Protein AF-A0A830HS79-F1 (afdb_monomer_lite)

Foldseek 3Di:
DDDQPDQPDWDDVLQVTDGDDDDQAEEAFAPQDQALQPPVVSVVVSCQARPADLDPRHVRNGHYHYFHEPRNFFALPPCDDPPVRHRSCVSLVVNLVSLVVVQVVLVVCVVPDDDDCPVWDKAWDDADPSRRKTKIFTADPVRHRQAIEIEQHADQDDDDAVVPDRSGSRNSVVVLLVCCVPPVVQLLHAYEYGHAQDPFPVSPVVDDLVGLQVSLVSQPPRQFAYEYEYEPLLDFFKWKANSRDIHHLVVDPDAIGIYTYFHDQPDVQGKGKDWDWDQDPPPRWIKIKIWIDGNSDTDPFIKMWTRHGHDGSSPIDMDTDDDDPVVSVVSDDPPPPPPDDPPD

Organism: NCBI:txid41880

Sequence (344 aa):
MNALPNSKTQWPAAVGGGNIHTPAGVVVTGDLIDNGFTEYKQWLQFEKLFGLHGNGDGKLRYPVFEMRGNHDGANTTDYEQPPSVQGGNFVARGVVARTRMKSTIQRRLTSRGPLPPSPATFRLTAISQSGLHYSWDWKNADGDVGAHMVALNLYCFYGPPCAASWEYPEHSRTFLQKDLALYAKDPNTPVFVHQHYGMDGYSNLWYSEEQRIQFHQTLVGRATLPLIFVGHTHAAQLYWWNGTHTGARADLTGEALPVANTPSTNKEPTQIFAVELRRDASSGALVLRVALRTGDSWGDIAGNVTLSRGTDSNAVEDNWTSLDAAEVKSAGWHARAHGESLKS

Radius of gyration: 19.71 Å; chains: 1; bounding box: 65×42×47 Å

pLDDT: mean 79.28, std 18.76, range [27.41, 97.94]

InterPro domains:
  IPR004843 Calcineurin-like, phosphoesterase domain [PF00149] (22-235)
  IPR029052 Metallo-dependent phosphatase-like [G3DSA:3.60.21.10] (13-291)
  IPR029052 Metallo-dependent phosphatase-like [SSF56300] (22-277)

Secondary structure (DSSP, 8-state):
---SSSTT-BPPGGGT--BPPPPS-EEE-S--SS-TTT-HHHHHHHHHHH-SSSSSSSS--S-EEE---GGG-S-TT-----TTSTTTTHHHHHHHHHHHHHHHHHHHHHTSSSPP--S--EEEEEE-SSSS-EEEEEE-TTSSEEEEEEE-TT----SS--TT-TT--TTHHHHHHHHHHHHS-STTS-EEEE-S--SSTTGGGSS-HHHHHHHHHHHTT-SSPPEEEE-SS---EEEEE-SS-EE-GGG--S--EEEEEPPPSSSSS-EEEEEEEEE-TTT--EEEEEEEEETTEEEEEEEEEEE-SS--GGG--B---B--TTHHHH-------S-S----

Structure (mmCIF, N/CA/C/O backbone):
data_AF-A0A830HS79-F1
#
_entry.id   AF-A0A830HS79-F1
#
loop_
_atom_site.group_PDB
_atom_site.id
_atom_site.type_symbol
_atom_site.label_atom_id
_atom_site.label_alt_id
_atom_site.label_comp_id
_atom_site.label_asym_id
_atom_site.label_entity_id
_atom_site.label_seq_id
_atom_site.pdbx_PDB_ins_code
_atom_site.Cartn_x
_atom_site.Cartn_y
_atom_site.Cartn_z
_atom_site.occupancy
_atom_site.B_iso_or_equiv
_atom_site.auth_seq_id
_atom_site.auth_comp_id
_atom_site.auth_asym_id
_atom_site.auth_atom_id
_atom_site.pdbx_PDB_model_num
ATOM 1 N N . MET A 1 1 ? -9.208 -25.103 -1.643 1.00 55.50 1 MET A N 1
ATOM 2 C CA . MET A 1 1 ? -9.427 -23.642 -1.748 1.00 55.50 1 MET A CA 1
ATOM 3 C C . MET A 1 1 ? -8.223 -22.947 -1.149 1.00 55.50 1 MET A C 1
ATOM 5 O O . MET A 1 1 ? -7.645 -23.514 -0.231 1.00 55.50 1 MET A O 1
ATOM 9 N N . ASN A 1 2 ? -7.858 -21.764 -1.640 1.00 68.94 2 ASN A N 1
ATOM 10 C CA . ASN A 1 2 ? -6.845 -20.952 -0.971 1.00 68.94 2 ASN A CA 1
ATOM 11 C C . ASN A 1 2 ? -7.539 -20.302 0.214 1.00 68.94 2 ASN A C 1
ATOM 13 O O . ASN A 1 2 ? -8.381 -19.429 0.034 1.00 68.94 2 ASN A O 1
ATOM 17 N N . ALA A 1 3 ? -7.248 -20.790 1.403 1.00 64.25 3 ALA A N 1
ATOM 18 C CA . ALA A 1 3 ? -7.734 -20.226 2.642 1.00 64.25 3 ALA A CA 1
ATOM 19 C C . ALA A 1 3 ? -6.512 -19.916 3.494 1.00 64.25 3 ALA A C 1
ATOM 21 O O . ALA A 1 3 ? -5.485 -20.588 3.361 1.00 64.25 3 ALA A O 1
ATOM 22 N N . LEU A 1 4 ? -6.638 -18.937 4.386 1.00 61.81 4 LEU A N 1
ATOM 23 C CA . LEU A 1 4 ? -5.760 -18.936 5.546 1.00 61.81 4 LEU A CA 1
ATOM 24 C C . LEU A 1 4 ? -5.933 -20.309 6.224 1.00 61.81 4 LEU A C 1
ATOM 26 O O . LEU A 1 4 ? -7.071 -20.788 6.303 1.00 61.81 4 LEU A O 1
ATOM 30 N N . PRO A 1 5 ? -4.837 -20.998 6.588 1.00 47.16 5 PRO A N 1
ATOM 31 C CA . PRO A 1 5 ? -4.900 -22.380 7.037 1.00 47.16 5 PRO A CA 1
ATOM 32 C C . PRO A 1 5 ? -5.952 -22.522 8.135 1.00 47.16 5 PRO A C 1
ATOM 34 O O . PRO A 1 5 ? -5.934 -21.767 9.094 1.00 47.16 5 PRO A O 1
ATOM 37 N N . ASN A 1 6 ? -6.860 -23.485 7.969 1.00 45.34 6 ASN A N 1
ATOM 38 C CA . ASN A 1 6 ? -7.995 -23.809 8.835 1.00 45.34 6 ASN A CA 1
ATOM 39 C C . ASN A 1 6 ? -9.168 -22.783 8.861 1.00 45.34 6 ASN A C 1
ATOM 41 O O . ASN A 1 6 ? -9.024 -21.584 9.078 1.00 45.34 6 ASN A O 1
ATOM 45 N N . SER A 1 7 ? -10.394 -23.298 8.711 1.00 47.28 7 SER A N 1
ATOM 46 C CA . SER A 1 7 ? -11.667 -22.569 8.859 1.00 47.28 7 SER A CA 1
ATOM 47 C C . SER A 1 7 ? -11.988 -22.180 10.316 1.00 47.28 7 SER A C 1
ATOM 49 O O . SER A 1 7 ? -13.143 -21.925 10.649 1.00 47.28 7 SER A O 1
ATOM 51 N N . LYS A 1 8 ? -10.980 -22.205 11.196 1.00 58.00 8 LYS A N 1
ATOM 52 C CA . LYS A 1 8 ? -11.035 -21.851 12.618 1.00 58.00 8 LYS A CA 1
ATOM 53 C C . LYS A 1 8 ? -10.058 -20.722 12.967 1.00 58.00 8 LYS A C 1
ATOM 55 O O . LYS A 1 8 ? -9.951 -20.389 14.145 1.00 58.00 8 LYS A O 1
ATOM 60 N N . THR A 1 9 ? -9.340 -20.141 11.998 1.00 75.69 9 THR A N 1
ATOM 61 C CA . THR A 1 9 ? -8.356 -19.106 12.307 1.00 75.69 9 THR A CA 1
ATOM 62 C C . THR A 1 9 ? -9.131 -17.854 12.658 1.00 75.69 9 THR A C 1
ATOM 64 O O . THR A 1 9 ? -9.800 -17.242 11.824 1.00 75.69 9 THR A O 1
ATOM 67 N N . GLN A 1 10 ? -9.078 -17.529 13.941 1.00 88.25 10 GLN A N 1
ATOM 68 C CA . GLN A 1 10 ? -9.596 -16.299 14.499 1.00 88.25 10 GLN A CA 1
ATOM 69 C C . GLN A 1 10 ? -8.476 -15.273 14.519 1.00 88.25 10 GLN A C 1
ATOM 71 O O . GLN A 1 10 ? -7.314 -15.641 14.677 1.00 88.25 10 GLN A O 1
ATOM 76 N N . TRP A 1 11 ? -8.816 -13.999 14.385 1.00 89.88 11 TRP A N 1
ATOM 77 C CA . TRP A 1 11 ? -7.906 -12.904 14.693 1.00 89.88 11 TRP A CA 1
ATOM 78 C C . TRP A 1 11 ? -7.291 -13.080 16.094 1.00 89.88 11 TRP A C 1
ATOM 80 O O . TRP A 1 11 ? -7.944 -13.642 16.980 1.00 89.88 11 TRP A O 1
ATOM 90 N N . PRO A 1 12 ? -6.060 -12.593 16.337 1.00 90.25 12 PRO A N 1
ATOM 91 C CA . PRO A 1 12 ? -5.503 -12.552 17.681 1.00 90.25 12 PRO A CA 1
ATOM 92 C C . PRO A 1 12 ? -6.418 -11.772 18.629 1.00 90.25 12 PRO A C 1
ATOM 94 O O . PRO A 1 12 ? -6.995 -10.747 18.252 1.00 90.25 12 PRO A O 1
ATOM 97 N N . ALA A 1 13 ? -6.502 -12.209 19.887 1.00 88.50 13 ALA A N 1
ATOM 98 C CA . ALA A 1 13 ? -7.258 -11.495 20.918 1.00 88.50 13 ALA A CA 1
ATOM 99 C C . ALA A 1 13 ? -6.774 -10.042 21.091 1.00 88.50 13 ALA A C 1
ATOM 101 O O . ALA A 1 13 ? -7.590 -9.151 21.310 1.00 88.50 13 ALA A O 1
ATOM 102 N N . ALA A 1 14 ? -5.473 -9.793 20.889 1.00 84.31 14 ALA A N 1
ATOM 103 C CA . ALA A 1 14 ? -4.855 -8.465 20.944 1.00 84.31 14 ALA A CA 1
ATOM 104 C C . ALA A 1 14 ? -5.453 -7.451 19.949 1.00 84.31 14 ALA A C 1
ATOM 106 O O . ALA A 1 14 ? -5.373 -6.249 20.174 1.00 84.31 14 ALA A O 1
ATOM 107 N N . VAL A 1 15 ? -6.092 -7.908 18.869 1.00 86.50 15 VAL A N 1
ATOM 108 C CA . VAL A 1 15 ? -6.811 -7.042 17.915 1.00 86.50 15 VAL A CA 1
ATOM 109 C C . VAL A 1 15 ? -8.320 -7.299 17.941 1.00 86.50 15 VAL A C 1
ATOM 111 O O . VAL A 1 15 ? -9.024 -7.118 16.951 1.00 86.50 15 VAL A O 1
ATOM 114 N N . GLY A 1 16 ? -8.842 -7.752 19.081 1.00 87.31 16 GLY A N 1
ATOM 115 C CA . GLY A 1 16 ? -10.273 -7.948 19.316 1.00 87.31 16 GLY A CA 1
ATOM 116 C C . GLY A 1 16 ? -10.830 -9.301 18.870 1.00 87.31 16 GLY A C 1
ATOM 117 O O . GLY A 1 16 ? -12.036 -9.515 18.972 1.00 87.31 16 GLY A O 1
ATOM 118 N N . GLY A 1 17 ? -9.991 -10.223 18.387 1.00 89.00 17 GLY A N 1
ATOM 119 C CA . GLY A 1 17 ? -10.409 -11.584 18.055 1.00 89.00 17 GLY A CA 1
ATOM 120 C C . GLY A 1 17 ? -11.486 -11.687 16.965 1.00 89.00 17 GLY A C 1
ATOM 121 O O . GLY A 1 17 ? -11.687 -10.781 16.147 1.00 89.00 17 GLY A O 1
ATOM 122 N N . GLY A 1 18 ? -12.183 -12.825 16.957 1.00 88.25 18 GLY A N 1
ATOM 123 C CA . GLY A 1 18 ? -13.264 -13.120 16.014 1.00 88.25 18 GLY A CA 1
ATOM 124 C C . GLY A 1 18 ? -12.791 -13.797 14.728 1.00 88.25 18 GLY A C 1
ATOM 125 O O . GLY A 1 18 ? -11.599 -13.926 14.471 1.00 88.25 18 GLY A O 1
ATOM 126 N N . ASN A 1 19 ? -13.739 -14.274 13.927 1.00 86.56 19 ASN A N 1
ATOM 127 C CA . ASN A 1 19 ? -13.437 -15.034 12.715 1.00 86.56 19 ASN A CA 1
AT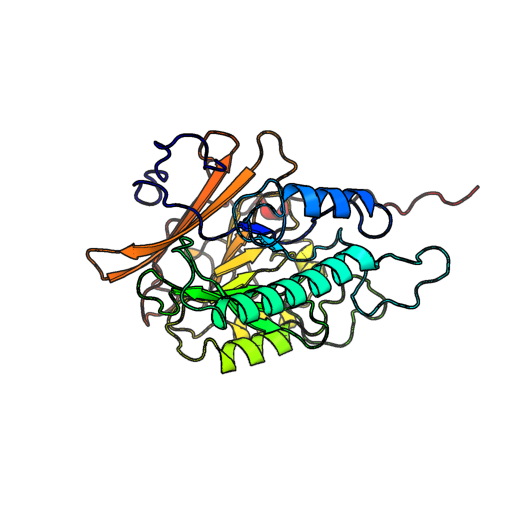OM 128 C C . ASN A 1 19 ? -12.796 -14.146 11.642 1.00 86.56 19 ASN A C 1
ATOM 130 O O . ASN A 1 19 ? -13.174 -12.985 11.491 1.00 86.56 19 ASN A O 1
ATOM 134 N N . ILE A 1 20 ? -11.866 -14.706 10.869 1.00 84.50 20 ILE A N 1
ATOM 135 C CA . ILE A 1 20 ? -11.357 -14.039 9.670 1.00 84.50 20 ILE A CA 1
ATOM 136 C C . ILE A 1 20 ? -12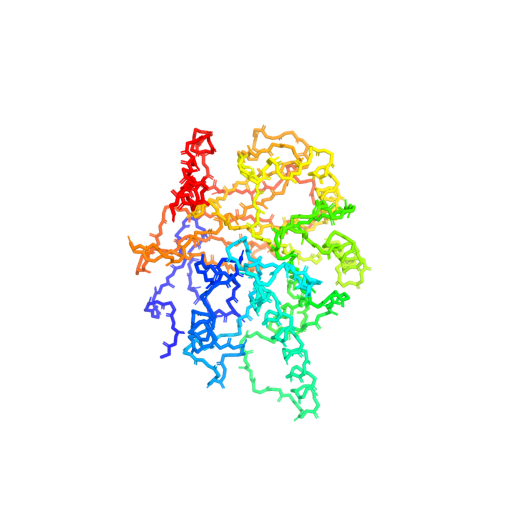.331 -14.273 8.514 1.00 84.50 20 ILE A C 1
ATOM 138 O O . ILE A 1 20 ? -12.723 -15.409 8.231 1.00 84.50 20 ILE A O 1
ATOM 142 N N . HIS A 1 21 ? -12.709 -13.195 7.834 1.00 82.25 21 HIS A N 1
ATOM 143 C CA . HIS A 1 21 ? -13.540 -13.253 6.636 1.00 82.25 21 HIS A CA 1
ATOM 144 C C . HIS A 1 21 ? -12.732 -13.655 5.394 1.00 82.25 21 HIS A C 1
ATOM 146 O O . HIS A 1 21 ? -11.504 -13.700 5.401 1.00 82.25 21 HIS A O 1
ATOM 152 N N . THR A 1 22 ? -13.428 -13.963 4.298 1.00 82.81 22 THR A N 1
ATOM 153 C CA . THR A 1 22 ? -12.752 -14.252 3.025 1.00 82.81 22 THR A CA 1
ATOM 154 C C . THR A 1 22 ? -12.005 -13.000 2.545 1.00 82.81 22 THR A C 1
ATOM 156 O O . THR A 1 22 ? -12.643 -11.952 2.434 1.00 82.81 22 THR A O 1
ATOM 159 N N . PRO A 1 23 ? -10.693 -13.080 2.249 1.00 86.19 23 PRO A N 1
ATOM 160 C CA . PRO A 1 23 ? -9.934 -11.935 1.761 1.00 86.19 23 PRO A CA 1
ATOM 161 C C . PRO A 1 23 ? -10.520 -11.328 0.482 1.00 86.19 23 PRO A C 1
ATOM 163 O O . PRO A 1 23 ? -10.923 -12.038 -0.439 1.00 86.19 23 PRO A O 1
ATOM 166 N N . ALA A 1 24 ? -10.502 -9.998 0.416 1.00 85.69 24 ALA A N 1
ATOM 167 C CA . ALA A 1 24 ? -10.941 -9.221 -0.742 1.00 85.69 24 ALA A CA 1
ATOM 168 C C . ALA A 1 24 ? -9.925 -9.232 -1.904 1.00 85.69 24 ALA A C 1
ATOM 170 O O . ALA A 1 24 ? -10.279 -8.952 -3.050 1.00 85.69 24 ALA A O 1
ATOM 171 N N . GLY A 1 25 ? -8.660 -9.531 -1.610 1.00 90.12 25 GLY A N 1
ATOM 172 C CA . GLY A 1 25 ? -7.550 -9.521 -2.554 1.00 90.12 25 GLY A CA 1
ATOM 173 C C . GLY A 1 25 ? -6.210 -9.707 -1.849 1.00 90.12 25 GLY A C 1
ATOM 174 O O . GLY A 1 25 ? -6.156 -9.828 -0.625 1.00 90.12 25 GLY A O 1
ATOM 175 N N . VAL A 1 26 ? -5.138 -9.724 -2.634 1.00 93.81 26 VAL A N 1
ATOM 176 C CA . VAL A 1 26 ? -3.751 -9.739 -2.157 1.00 93.81 26 VAL A CA 1
ATOM 177 C C . VAL A 1 26 ? -3.024 -8.535 -2.735 1.00 93.81 26 VAL A C 1
ATOM 179 O O . VAL A 1 26 ? -3.089 -8.293 -3.937 1.00 93.81 26 VAL A O 1
ATOM 182 N N . VAL A 1 27 ? -2.326 -7.793 -1.881 1.00 96.31 27 VAL A N 1
ATOM 183 C CA . VAL A 1 27 ? -1.485 -6.658 -2.273 1.00 96.31 27 VAL A CA 1
ATOM 184 C C . VAL A 1 27 ? -0.024 -7.060 -2.093 1.00 96.31 27 VAL A C 1
ATOM 186 O O . VAL A 1 27 ? 0.323 -7.606 -1.048 1.00 96.31 27 VAL A O 1
ATOM 189 N N . VAL A 1 28 ? 0.818 -6.808 -3.097 1.00 97.50 28 VAL A N 1
ATOM 190 C CA . VAL A 1 28 ? 2.257 -7.115 -3.064 1.00 97.50 28 VAL A CA 1
ATOM 191 C C . VAL A 1 28 ? 3.034 -5.822 -3.276 1.00 97.50 28 VAL A C 1
ATOM 193 O O . VAL A 1 28 ? 2.951 -5.219 -4.342 1.00 97.50 28 VAL A O 1
ATOM 196 N N . THR A 1 29 ? 3.766 -5.382 -2.256 1.00 96.56 29 THR A N 1
ATOM 197 C CA . THR A 1 29 ? 4.417 -4.064 -2.137 1.00 96.56 29 THR A CA 1
ATOM 198 C C . THR A 1 29 ? 5.756 -3.953 -2.871 1.00 96.56 29 THR A C 1
ATOM 200 O O . THR A 1 29 ? 6.572 -3.122 -2.500 1.00 96.56 29 THR A O 1
ATOM 203 N N . GLY A 1 30 ? 5.994 -4.728 -3.930 1.00 95.44 30 GLY A N 1
ATOM 204 C CA . GLY A 1 30 ? 7.252 -4.710 -4.690 1.00 95.44 30 GLY A CA 1
ATOM 205 C C . GLY A 1 30 ? 8.183 -5.875 -4.386 1.00 95.44 30 GLY A C 1
ATOM 206 O O . GLY A 1 30 ? 7.843 -6.744 -3.585 1.00 95.44 30 GLY A O 1
ATOM 207 N N . ASP A 1 31 ? 9.327 -5.875 -5.069 1.00 95.50 31 ASP A N 1
ATOM 208 C CA . ASP A 1 31 ? 10.317 -6.956 -5.099 1.00 95.50 31 ASP A CA 1
ATOM 209 C C . ASP A 1 31 ? 9.656 -8.288 -5.442 1.00 95.50 31 ASP A C 1
ATOM 211 O O . ASP A 1 31 ? 9.679 -9.273 -4.703 1.00 95.50 31 ASP A O 1
ATOM 215 N N . LEU A 1 32 ? 8.991 -8.276 -6.596 1.00 95.75 32 LEU A N 1
ATOM 216 C CA . LEU A 1 32 ? 8.251 -9.414 -7.123 1.00 95.75 32 LEU A CA 1
ATOM 217 C C . LEU A 1 32 ? 9.195 -10.541 -7.553 1.00 95.75 32 LEU A C 1
ATOM 219 O O . LEU A 1 32 ? 8.776 -11.702 -7.599 1.00 95.75 32 LEU A O 1
ATOM 223 N N . ILE A 1 33 ? 10.438 -10.191 -7.900 1.00 93.81 33 ILE A N 1
ATOM 224 C CA . ILE A 1 33 ? 11.504 -11.098 -8.328 1.00 93.81 33 ILE A CA 1
ATOM 225 C C . ILE A 1 33 ? 12.875 -10.644 -7.796 1.00 93.81 33 ILE A C 1
ATOM 227 O O . ILE A 1 33 ? 13.033 -9.505 -7.372 1.00 93.81 33 ILE A O 1
ATOM 231 N N . ASP A 1 34 ? 13.884 -11.515 -7.872 1.00 91.38 34 ASP A N 1
ATOM 232 C CA . ASP A 1 34 ? 15.229 -11.257 -7.337 1.00 91.38 34 ASP A CA 1
ATOM 233 C C . ASP A 1 34 ? 15.998 -10.192 -8.134 1.00 91.38 34 ASP A C 1
ATOM 235 O O . ASP A 1 34 ? 16.791 -9.435 -7.565 1.00 91.38 34 ASP A O 1
ATOM 239 N N . ASN A 1 35 ? 15.823 -10.160 -9.463 1.00 88.81 35 ASN A N 1
ATOM 240 C CA . ASN A 1 35 ? 16.490 -9.194 -10.336 1.00 88.81 35 ASN A CA 1
ATOM 241 C C . ASN A 1 35 ? 15.753 -8.986 -11.676 1.00 88.81 35 ASN A C 1
ATOM 243 O O . ASN A 1 35 ? 15.850 -9.789 -12.606 1.00 88.81 35 ASN A O 1
ATOM 247 N N . GLY A 1 36 ? 15.084 -7.845 -11.819 1.00 88.31 36 GLY A N 1
ATOM 248 C CA . GLY A 1 36 ? 14.350 -7.411 -13.009 1.00 88.31 36 GLY A CA 1
ATOM 249 C C . GLY A 1 36 ? 15.190 -7.010 -14.208 1.00 88.31 36 GLY A C 1
ATOM 250 O O . GLY A 1 36 ? 14.625 -6.683 -15.247 1.00 88.31 36 GLY A O 1
ATOM 251 N N . PHE A 1 37 ? 16.516 -7.091 -14.117 1.00 83.50 37 PHE A N 1
ATOM 252 C CA . PHE A 1 37 ? 17.398 -6.964 -15.273 1.00 83.50 37 PHE A CA 1
ATOM 253 C C . PHE A 1 37 ? 17.675 -8.301 -15.963 1.00 83.50 37 PHE A C 1
ATOM 255 O O . PHE A 1 37 ? 17.885 -8.321 -17.175 1.00 83.50 37 PHE A O 1
ATOM 262 N N . THR A 1 38 ? 17.652 -9.418 -15.228 1.00 83.81 38 THR A N 1
ATOM 263 C CA . THR A 1 38 ? 18.119 -10.720 -15.742 1.00 83.81 38 THR A CA 1
ATOM 264 C C . THR A 1 38 ? 17.123 -11.865 -15.552 1.00 83.81 38 THR A C 1
ATOM 266 O O . THR A 1 38 ? 17.072 -12.776 -16.380 1.00 83.81 38 THR A O 1
ATOM 269 N N . GLU A 1 39 ? 16.274 -11.820 -14.524 1.00 88.94 39 GLU A N 1
ATOM 270 C CA . GLU A 1 39 ? 15.478 -12.965 -14.060 1.00 88.94 39 GLU A CA 1
ATOM 271 C C . GLU A 1 39 ? 14.049 -13.001 -14.621 1.00 88.94 39 GLU A C 1
ATOM 273 O O . GLU A 1 39 ? 13.074 -13.260 -13.914 1.00 88.94 39 GLU A O 1
ATOM 278 N N . TYR A 1 40 ? 13.886 -12.808 -15.933 1.00 88.25 40 TYR A N 1
ATOM 279 C CA . TYR A 1 40 ? 12.556 -12.804 -16.573 1.00 88.25 40 TYR A CA 1
ATOM 280 C C . TYR A 1 40 ? 11.740 -14.086 -16.326 1.00 88.25 40 TYR A C 1
ATOM 282 O O . TYR A 1 40 ? 10.509 -14.070 -16.352 1.00 88.25 40 TYR A O 1
ATOM 290 N N . LYS A 1 41 ? 12.404 -15.221 -16.071 1.00 92.19 41 LYS A N 1
ATOM 291 C CA . LYS A 1 41 ? 11.729 -16.486 -15.746 1.00 92.19 41 LYS A CA 1
ATOM 292 C C . LYS A 1 41 ? 10.993 -16.416 -14.410 1.00 92.19 41 LYS A C 1
ATOM 294 O O . LYS A 1 41 ? 9.939 -17.037 -14.288 1.00 92.19 41 LYS A O 1
ATOM 299 N N . GLN A 1 42 ? 11.514 -15.668 -13.439 1.00 94.50 42 GLN A N 1
ATOM 300 C CA . GLN A 1 42 ? 10.852 -15.466 -12.152 1.00 94.50 42 GLN A CA 1
ATOM 301 C C . GLN A 1 42 ? 9.572 -14.640 -12.325 1.00 94.50 42 GLN A C 1
ATOM 303 O O . GLN A 1 42 ? 8.562 -14.952 -11.705 1.00 94.50 42 GLN A O 1
ATOM 308 N N . TRP A 1 43 ? 9.547 -13.687 -13.264 1.00 94.38 43 TRP A N 1
ATOM 309 C CA . TRP A 1 43 ? 8.321 -12.953 -13.598 1.00 94.38 43 TRP A CA 1
ATOM 310 C C . TRP A 1 43 ? 7.231 -13.883 -14.150 1.00 94.38 43 TRP A C 1
ATOM 312 O O . TRP A 1 43 ? 6.089 -13.857 -13.696 1.00 94.38 43 TRP A O 1
ATOM 322 N N . LEU A 1 44 ? 7.590 -14.795 -15.059 1.00 94.12 44 LEU A N 1
ATOM 323 C CA . LEU A 1 44 ? 6.646 -15.798 -15.571 1.00 94.12 44 LEU A CA 1
ATOM 324 C C . LEU A 1 44 ? 6.136 -16.739 -14.463 1.00 94.12 44 LEU A C 1
ATOM 326 O O . LEU A 1 44 ? 4.989 -17.192 -14.493 1.00 94.12 44 LEU A O 1
ATOM 330 N N . GLN A 1 45 ? 6.981 -17.054 -13.477 1.00 95.69 45 GLN A N 1
ATOM 331 C CA . GLN A 1 45 ? 6.575 -17.829 -12.303 1.00 95.69 45 GLN A CA 1
ATOM 332 C C . GLN A 1 45 ? 5.625 -17.033 -11.407 1.00 95.69 45 GLN A C 1
ATOM 334 O O . GLN A 1 45 ? 4.606 -17.588 -10.992 1.00 95.69 45 GLN A O 1
ATOM 339 N N . PHE A 1 46 ? 5.917 -15.754 -11.163 1.00 95.94 46 PHE A N 1
ATOM 340 C CA . PHE A 1 46 ? 5.040 -14.840 -10.442 1.00 95.94 46 PHE A CA 1
ATOM 341 C C . PHE A 1 46 ? 3.651 -14.822 -11.087 1.00 95.94 46 PHE A C 1
ATOM 343 O O . PHE A 1 46 ? 2.667 -15.131 -10.419 1.00 95.94 46 PHE A O 1
ATOM 350 N N . GLU A 1 47 ? 3.563 -14.605 -12.402 1.00 95.19 47 GLU A N 1
ATOM 351 C CA . GLU A 1 47 ? 2.287 -14.603 -13.127 1.00 95.19 47 GLU A CA 1
ATOM 352 C C . GLU A 1 47 ? 1.536 -15.934 -12.995 1.00 95.19 47 GLU A C 1
ATOM 354 O O . GLU A 1 47 ? 0.336 -15.944 -12.727 1.00 95.19 47 GLU A O 1
ATOM 359 N N . LYS A 1 48 ? 2.232 -17.071 -13.103 1.00 95.75 48 LYS A N 1
ATOM 360 C CA . LYS A 1 48 ? 1.623 -18.404 -12.965 1.00 95.75 48 LYS A CA 1
ATOM 361 C C . LYS A 1 48 ? 1.117 -18.690 -11.546 1.00 95.75 48 LYS A C 1
ATOM 363 O O . LYS A 1 48 ? 0.128 -19.407 -11.370 1.00 95.75 48 LYS A O 1
ATOM 368 N N . LEU A 1 49 ? 1.820 -18.207 -10.525 1.00 94.06 49 LEU A N 1
ATOM 369 C CA . LEU A 1 49 ? 1.469 -18.442 -9.126 1.00 94.06 49 LEU A CA 1
ATOM 370 C C . LEU A 1 49 ? 0.370 -17.489 -8.667 1.00 94.06 49 LEU A C 1
ATOM 372 O O . LEU A 1 49 ? -0.655 -17.947 -8.166 1.00 94.06 49 LEU A O 1
ATOM 376 N N . PHE A 1 50 ? 0.565 -16.193 -8.868 1.00 94.12 50 PHE A N 1
ATOM 377 C CA . PHE A 1 50 ? -0.313 -15.147 -8.361 1.00 94.12 50 PHE A CA 1
ATOM 378 C C . PHE A 1 50 ? -1.520 -14.895 -9.270 1.00 94.12 50 PHE A C 1
ATOM 380 O O . PHE A 1 50 ? -2.569 -14.486 -8.782 1.00 94.12 50 PHE A O 1
ATOM 387 N N . GLY A 1 51 ? -1.430 -15.183 -10.571 1.00 93.31 51 GLY A N 1
ATOM 388 C CA . GLY A 1 51 ? -2.483 -14.805 -11.514 1.00 93.31 51 GLY A CA 1
ATOM 389 C C . GLY A 1 51 ? -2.701 -13.292 -11.508 1.00 93.31 51 GLY A C 1
ATOM 390 O O . GLY A 1 51 ? -1.782 -12.534 -11.212 1.00 93.31 51 GLY A O 1
ATOM 391 N N . LEU A 1 52 ? -3.898 -12.833 -11.858 1.00 90.38 52 LEU A N 1
ATOM 392 C CA . LEU A 1 52 ? -4.300 -11.426 -11.929 1.00 90.38 52 LEU A CA 1
ATOM 393 C C . LEU A 1 52 ? -5.615 -11.169 -11.179 1.00 90.38 52 LEU A C 1
ATOM 395 O O . LEU A 1 52 ? -5.704 -10.236 -10.383 1.00 90.38 52 LEU A O 1
ATOM 399 N N . HIS A 1 53 ? -6.642 -11.971 -11.450 1.00 85.12 53 HIS A N 1
ATOM 400 C CA . HIS A 1 53 ? -8.016 -11.760 -10.994 1.00 85.12 53 HIS A CA 1
ATOM 401 C C . HIS A 1 53 ? -8.556 -12.889 -10.105 1.00 85.12 53 HIS A C 1
ATOM 403 O O . HIS A 1 53 ? -9.664 -12.773 -9.582 1.00 85.12 53 HIS A O 1
ATOM 409 N N . GLY A 1 54 ? -7.803 -13.976 -9.923 1.00 84.44 54 GLY A N 1
ATOM 410 C CA . GLY A 1 54 ? -8.133 -15.054 -8.991 1.00 84.44 54 GLY A CA 1
ATOM 411 C C . GLY A 1 54 ? -9.188 -16.042 -9.496 1.00 84.44 54 GLY A C 1
ATOM 412 O O . GLY A 1 54 ? -9.717 -16.822 -8.706 1.00 84.44 54 GLY A O 1
ATOM 413 N N . ASN A 1 55 ? -9.498 -16.039 -10.798 1.00 81.88 55 ASN A N 1
ATOM 414 C CA . ASN A 1 55 ? -10.531 -16.900 -11.396 1.00 81.88 55 ASN A CA 1
ATOM 415 C C . ASN A 1 55 ? -9.923 -17.858 -12.431 1.00 81.88 55 ASN A C 1
ATOM 417 O O . ASN A 1 55 ? -10.271 -17.827 -13.609 1.00 81.88 55 ASN A O 1
ATOM 421 N N . GLY A 1 56 ? -8.981 -18.689 -11.975 1.00 81.69 56 GLY A N 1
ATOM 422 C CA . GLY A 1 56 ? -8.336 -19.729 -12.788 1.00 81.69 56 GLY A CA 1
ATOM 423 C C . GLY A 1 56 ? -7.148 -19.259 -13.634 1.00 81.69 56 GLY A C 1
ATOM 424 O O . GLY A 1 56 ? -6.611 -20.043 -14.408 1.00 81.69 56 GLY A O 1
ATOM 425 N N . ASP A 1 57 ? -6.719 -18.010 -13.471 1.00 86.25 57 ASP A N 1
ATOM 426 C CA . ASP A 1 57 ? -5.598 -17.376 -14.172 1.00 86.25 57 ASP A CA 1
ATOM 427 C C . ASP A 1 57 ? -4.260 -17.461 -13.413 1.00 86.25 57 ASP A C 1
ATOM 429 O O . ASP A 1 57 ? -3.237 -16.978 -13.888 1.00 86.25 57 ASP A O 1
ATOM 433 N N . GLY A 1 58 ? -4.262 -18.116 -12.252 1.00 91.56 58 GLY A N 1
ATOM 434 C CA . GLY A 1 58 ? -3.089 -18.454 -11.453 1.00 91.56 58 GLY A CA 1
ATOM 435 C C . GLY A 1 58 ? -3.429 -19.500 -10.390 1.00 91.56 58 GLY A C 1
ATOM 436 O O . GLY A 1 58 ? -4.559 -19.994 -10.317 1.00 91.56 58 GLY A O 1
ATOM 437 N N . LYS A 1 59 ? -2.457 -19.853 -9.538 1.00 92.44 59 LYS A N 1
ATOM 438 C CA . LYS A 1 59 ? -2.722 -20.701 -8.359 1.00 92.44 59 LYS A CA 1
ATOM 439 C C . LYS A 1 59 ? -3.444 -19.930 -7.254 1.00 92.44 59 LYS A C 1
ATOM 441 O O . LYS A 1 59 ? -4.207 -20.531 -6.493 1.00 92.44 59 LYS A O 1
ATOM 446 N N . LEU A 1 60 ? -3.198 -18.626 -7.144 1.00 89.69 60 LEU A N 1
ATOM 447 C CA . LEU A 1 60 ? -3.869 -17.745 -6.202 1.00 89.69 60 LEU A CA 1
ATOM 448 C C . LEU A 1 60 ? -5.320 -17.487 -6.643 1.00 89.69 60 LEU A C 1
ATOM 450 O O . LEU A 1 60 ? -5.573 -17.136 -7.788 1.00 89.69 60 LEU A O 1
ATOM 454 N N . ARG A 1 61 ? -6.288 -17.682 -5.739 1.00 87.56 61 ARG A N 1
ATOM 455 C CA . ARG A 1 61 ? -7.732 -17.522 -6.007 1.00 87.56 61 ARG A CA 1
ATOM 456 C C . ARG A 1 61 ? -8.290 -16.155 -5.597 1.00 87.56 61 ARG A C 1
ATOM 458 O O . ARG A 1 61 ? -9.483 -16.025 -5.351 1.00 87.56 61 ARG A O 1
ATOM 465 N N . TYR A 1 62 ? -7.418 -15.162 -5.487 1.00 88.06 62 TYR A N 1
ATOM 466 C CA . TYR A 1 62 ? -7.759 -13.798 -5.097 1.00 88.06 62 TYR A CA 1
ATOM 467 C C . TYR A 1 62 ? -7.203 -12.827 -6.142 1.00 88.06 62 TYR A C 1
ATOM 469 O O . TYR A 1 62 ? -6.166 -13.133 -6.734 1.00 88.06 62 TYR A O 1
ATOM 477 N N . PRO A 1 63 ? -7.859 -11.678 -6.384 1.00 90.38 63 PRO A N 1
ATOM 478 C CA . PRO A 1 63 ? -7.285 -10.637 -7.227 1.00 90.38 63 PRO A CA 1
ATOM 479 C C . PRO A 1 63 ? -5.982 -10.119 -6.612 1.00 90.38 63 PRO A C 1
ATOM 481 O O . PRO A 1 63 ? -5.886 -9.968 -5.391 1.00 90.38 63 PRO A O 1
ATOM 484 N N . VAL A 1 64 ? -4.994 -9.852 -7.465 1.00 93.81 64 VAL A N 1
ATOM 485 C CA . VAL A 1 64 ? -3.643 -9.448 -7.052 1.00 93.81 64 VAL A CA 1
ATOM 486 C C . VAL A 1 64 ? -3.374 -8.018 -7.474 1.00 93.81 64 VAL A C 1
ATOM 488 O O . VAL A 1 64 ? -3.577 -7.671 -8.633 1.00 93.81 64 VAL A O 1
ATOM 491 N N . PHE A 1 65 ? -2.905 -7.208 -6.535 1.00 96.06 65 PHE A N 1
ATOM 492 C CA . PHE A 1 65 ? -2.518 -5.816 -6.720 1.00 96.06 65 PHE A CA 1
ATOM 493 C C . PHE A 1 65 ? -1.022 -5.713 -6.461 1.00 96.06 65 PHE A C 1
ATOM 495 O O . PHE A 1 65 ? -0.570 -5.566 -5.328 1.00 96.06 65 PHE A O 1
ATOM 502 N N . GLU A 1 66 ? -0.255 -5.912 -7.524 1.00 96.50 66 GLU A N 1
ATOM 503 C CA . GLU A 1 66 ? 1.197 -5.860 -7.485 1.00 96.50 66 GLU A CA 1
ATOM 504 C C . GLU A 1 66 ? 1.738 -4.446 -7.716 1.00 96.50 66 GLU A C 1
ATOM 506 O O . GLU A 1 66 ? 1.200 -3.670 -8.515 1.00 96.50 66 GLU A O 1
ATOM 511 N N . MET A 1 67 ? 2.825 -4.150 -7.015 1.00 95.25 67 MET A N 1
ATOM 512 C CA . MET A 1 67 ? 3.670 -2.978 -7.180 1.00 95.25 67 MET A CA 1
ATOM 513 C C . MET A 1 67 ? 5.066 -3.416 -7.605 1.00 95.25 67 MET A C 1
ATOM 515 O O . MET A 1 67 ? 5.457 -4.555 -7.381 1.00 95.25 67 MET A O 1
ATOM 519 N N . ARG A 1 68 ? 5.817 -2.493 -8.200 1.00 92.69 68 ARG A N 1
ATOM 520 C CA . ARG A 1 68 ? 7.248 -2.631 -8.477 1.00 92.69 68 ARG A CA 1
ATOM 521 C C . ARG A 1 68 ? 8.076 -2.177 -7.265 1.00 92.69 68 ARG A C 1
ATOM 523 O O . ARG A 1 68 ? 7.827 -1.090 -6.740 1.00 92.69 68 ARG A O 1
ATOM 530 N N . GLY A 1 69 ? 9.068 -2.977 -6.883 1.00 92.25 69 GLY A N 1
ATOM 531 C CA . GLY A 1 69 ? 10.134 -2.653 -5.931 1.00 92.25 69 GLY A CA 1
ATOM 532 C C . GLY A 1 69 ? 11.483 -2.400 -6.603 1.00 92.25 69 GLY A C 1
ATOM 533 O O . GLY A 1 69 ? 11.574 -2.285 -7.829 1.00 92.25 69 GLY A O 1
ATOM 534 N N . ASN A 1 70 ? 12.539 -2.254 -5.809 1.00 88.62 70 ASN A N 1
ATOM 535 C CA . ASN A 1 70 ? 13.856 -1.911 -6.341 1.00 88.62 70 ASN A CA 1
ATOM 536 C C . ASN A 1 70 ? 14.564 -3.104 -6.999 1.00 88.62 70 ASN A C 1
ATOM 538 O O . ASN A 1 70 ? 15.382 -2.920 -7.892 1.00 88.62 70 ASN A O 1
ATOM 542 N N . HIS A 1 71 ? 14.223 -4.338 -6.646 1.00 90.81 71 HIS A N 1
ATOM 543 C CA . HIS A 1 71 ? 14.739 -5.504 -7.358 1.00 90.81 71 HIS A CA 1
ATOM 544 C C . HIS A 1 71 ? 14.050 -5.733 -8.705 1.00 90.81 71 HIS A C 1
ATOM 546 O O . HIS A 1 71 ? 14.566 -6.470 -9.536 1.00 90.81 71 HIS A O 1
ATOM 552 N N . ASP A 1 72 ? 12.943 -5.047 -8.990 1.00 92.12 72 ASP A N 1
ATOM 553 C CA . ASP A 1 72 ? 12.114 -5.268 -10.179 1.00 92.12 72 ASP A CA 1
ATOM 554 C C . ASP A 1 72 ? 12.599 -4.515 -11.436 1.00 92.12 72 ASP A C 1
ATOM 556 O O . ASP A 1 72 ? 11.833 -4.248 -12.366 1.00 92.12 72 ASP A O 1
ATOM 560 N N . GLY A 1 73 ? 13.888 -4.187 -11.502 1.00 87.00 73 GLY A N 1
ATOM 561 C CA . GLY A 1 73 ? 14.526 -3.690 -12.719 1.00 87.00 73 GLY A CA 1
ATOM 562 C C . GLY A 1 73 ? 14.387 -2.183 -12.924 1.00 87.00 73 GLY A C 1
ATOM 563 O O . GLY A 1 73 ? 14.319 -1.431 -11.962 1.00 87.00 73 GLY A O 1
ATOM 564 N N . ALA A 1 74 ? 14.377 -1.743 -14.181 1.00 84.19 74 ALA A N 1
ATOM 565 C CA . ALA A 1 74 ? 14.410 -0.354 -14.639 1.00 84.19 74 ALA A CA 1
ATOM 566 C C . ALA A 1 74 ? 13.033 0.327 -14.737 1.00 84.19 74 ALA A C 1
ATOM 568 O O . ALA A 1 74 ? 11.986 -0.314 -14.607 1.00 84.19 74 ALA A O 1
ATOM 569 N N . ASN A 1 75 ? 13.027 1.639 -15.000 1.00 84.75 75 ASN A N 1
ATOM 570 C CA . ASN A 1 75 ? 11.798 2.419 -15.160 1.00 84.75 75 ASN A CA 1
ATOM 571 C C . ASN A 1 75 ? 11.039 2.044 -16.436 1.00 84.75 75 ASN A C 1
ATOM 573 O O . ASN A 1 75 ? 11.601 1.548 -17.419 1.00 84.75 75 ASN A O 1
ATOM 577 N N . THR A 1 76 ? 9.743 2.354 -16.471 1.00 83.94 76 THR A N 1
ATOM 578 C CA . THR A 1 76 ? 8.886 2.085 -17.637 1.00 83.94 76 THR A CA 1
ATOM 579 C C . THR A 1 76 ? 9.324 2.843 -18.893 1.00 83.94 76 THR A C 1
ATOM 581 O O . THR A 1 76 ? 9.000 2.422 -20.006 1.00 83.94 76 THR A O 1
ATOM 584 N N . THR A 1 77 ? 10.066 3.941 -18.726 1.00 76.06 77 THR A N 1
ATOM 585 C CA . THR A 1 77 ? 10.589 4.795 -19.800 1.00 76.06 77 THR A CA 1
ATOM 586 C C . THR A 1 77 ? 12.010 4.449 -20.233 1.00 76.06 77 THR A C 1
ATOM 588 O O . THR A 1 77 ? 12.500 5.036 -21.195 1.00 76.06 77 THR A O 1
ATOM 591 N N . ASP A 1 78 ? 12.679 3.511 -19.561 1.00 73.06 78 ASP A N 1
ATOM 592 C CA . ASP A 1 78 ? 14.069 3.170 -19.861 1.00 73.06 78 ASP A CA 1
ATOM 593 C C . ASP A 1 78 ? 14.117 2.262 -21.103 1.00 73.06 78 ASP A C 1
ATOM 595 O O . ASP A 1 78 ? 14.039 1.037 -21.013 1.00 73.06 78 ASP A O 1
ATOM 599 N N . TYR A 1 79 ? 14.182 2.877 -22.289 1.00 58.47 79 TYR A N 1
ATOM 600 C CA . TYR A 1 79 ? 14.307 2.188 -23.584 1.00 58.47 79 TYR A CA 1
ATOM 601 C C . TYR A 1 79 ? 15.754 2.147 -24.114 1.00 58.47 79 TYR A C 1
ATOM 603 O O . TYR A 1 79 ? 16.045 1.351 -25.003 1.00 58.47 79 TYR A O 1
ATOM 611 N N . GLU A 1 80 ? 16.660 2.961 -23.557 1.00 49.12 80 GLU A N 1
ATOM 612 C CA . GLU A 1 80 ? 17.996 3.248 -24.114 1.00 49.12 80 GLU A CA 1
ATOM 613 C C . GLU A 1 80 ? 19.144 3.002 -23.119 1.00 49.12 80 GLU A C 1
ATOM 615 O O . GLU A 1 80 ? 20.063 3.807 -22.988 1.00 49.12 80 GLU A O 1
ATOM 620 N N . GLN A 1 81 ? 19.118 1.891 -22.385 1.00 50.31 81 GLN A N 1
ATOM 621 C CA . GLN A 1 81 ? 20.324 1.469 -21.666 1.00 50.31 81 GLN A CA 1
ATOM 622 C C . GLN A 1 81 ? 21.329 0.842 -22.657 1.00 50.31 81 GLN A C 1
ATOM 624 O O . GLN A 1 81 ? 20.900 0.286 -23.677 1.00 50.31 81 GLN A O 1
ATOM 629 N N . PRO A 1 82 ? 22.655 0.939 -22.412 1.00 44.97 82 PRO A N 1
ATOM 630 C CA . PRO A 1 82 ? 23.672 0.405 -23.316 1.00 44.97 82 PRO A CA 1
ATOM 631 C C . PRO A 1 82 ? 23.423 -1.081 -23.634 1.00 44.97 82 PRO A C 1
ATOM 633 O O . PRO A 1 82 ? 22.764 -1.768 -22.852 1.00 44.97 82 PRO A O 1
ATOM 636 N N . PRO A 1 83 ? 23.960 -1.616 -24.750 1.00 44.56 83 PRO A N 1
ATOM 637 C CA . PRO A 1 83 ? 23.658 -2.965 -25.255 1.00 44.56 83 PRO A CA 1
ATOM 638 C C . PRO A 1 83 ? 23.818 -4.120 -24.247 1.00 44.56 83 PRO A C 1
ATOM 640 O O . PRO A 1 83 ? 23.301 -5.206 -24.484 1.00 44.56 83 PRO A O 1
ATOM 643 N N . SER A 1 84 ? 24.500 -3.901 -23.120 1.00 48.53 84 SER A N 1
ATOM 644 C CA . SER A 1 84 ? 24.629 -4.844 -22.006 1.00 48.53 84 SER A CA 1
ATOM 645 C C . SER A 1 84 ? 23.415 -4.919 -21.060 1.00 48.53 84 SER A C 1
ATOM 647 O O . SER A 1 84 ? 23.397 -5.799 -20.206 1.00 48.53 84 SER A O 1
ATOM 649 N N . VAL A 1 85 ? 22.411 -4.036 -21.184 1.00 50.41 85 VAL A N 1
ATOM 650 C CA . VAL A 1 85 ? 21.228 -3.940 -20.291 1.00 50.41 85 VAL A CA 1
ATOM 651 C C . VAL A 1 85 ? 19.912 -3.846 -21.092 1.00 50.41 85 VAL A C 1
ATOM 653 O O . VAL A 1 85 ? 18.887 -3.357 -20.612 1.00 50.41 85 VAL A O 1
ATOM 656 N N . GLN A 1 86 ? 19.899 -4.323 -22.342 1.00 46.16 86 GLN A N 1
ATOM 657 C CA . GLN A 1 86 ? 18.651 -4.453 -23.100 1.00 46.16 86 GLN A CA 1
ATOM 658 C C . GLN A 1 86 ? 17.677 -5.386 -22.364 1.00 46.16 86 GLN A C 1
ATOM 660 O O . GLN A 1 86 ? 17.930 -6.580 -22.229 1.00 46.16 86 GLN A O 1
ATOM 665 N N . GLY A 1 87 ? 16.541 -4.839 -21.921 1.00 57.59 87 GLY A N 1
ATOM 666 C CA . GLY A 1 87 ? 15.421 -5.614 -21.377 1.00 57.59 87 GLY A CA 1
ATOM 667 C C . GLY A 1 87 ? 15.078 -5.362 -19.911 1.00 57.59 87 GLY A C 1
ATOM 668 O O . GLY A 1 87 ? 14.074 -5.895 -19.455 1.00 57.59 87 GLY A O 1
ATOM 669 N N . GLY A 1 88 ? 15.819 -4.522 -19.186 1.00 70.75 88 GLY A N 1
ATOM 670 C CA . GLY A 1 88 ? 15.687 -4.422 -17.728 1.00 70.75 88 GLY A CA 1
ATOM 671 C C . GLY A 1 88 ? 14.378 -3.868 -17.159 1.00 70.75 88 GLY A C 1
ATOM 672 O O . GLY A 1 88 ? 14.229 -3.838 -15.951 1.00 70.75 88 GLY A O 1
ATOM 673 N N . ASN A 1 89 ? 13.420 -3.423 -17.973 1.00 82.88 89 ASN A N 1
ATOM 674 C CA . ASN A 1 89 ? 12.128 -2.914 -17.495 1.00 82.88 89 ASN A CA 1
ATOM 675 C C . ASN A 1 89 ? 10.967 -3.902 -17.685 1.00 82.88 89 ASN A C 1
ATOM 677 O O . ASN A 1 89 ? 9.803 -3.493 -17.638 1.00 82.88 89 ASN A O 1
ATOM 681 N N . PHE A 1 90 ? 11.238 -5.191 -17.928 1.00 87.69 90 PHE A N 1
ATOM 682 C CA . PHE A 1 90 ? 10.176 -6.160 -18.215 1.00 87.69 90 PHE A CA 1
ATOM 683 C C . PHE A 1 90 ? 9.176 -6.306 -17.060 1.00 87.69 90 PHE A C 1
ATOM 685 O O . PHE A 1 90 ? 7.985 -6.438 -17.335 1.00 87.69 90 PHE A O 1
ATOM 692 N N . VAL A 1 91 ? 9.610 -6.212 -15.795 1.00 92.38 91 VAL A N 1
ATOM 693 C CA . VAL A 1 91 ? 8.687 -6.259 -14.646 1.00 92.38 91 VAL A CA 1
ATOM 694 C C . VAL A 1 91 ? 7.847 -4.993 -14.590 1.00 92.38 91 VAL A C 1
ATOM 696 O O . VAL A 1 91 ? 6.626 -5.085 -14.551 1.00 92.38 91 VAL A O 1
ATOM 699 N N . ALA A 1 92 ? 8.464 -3.809 -14.675 1.00 91.69 92 ALA A N 1
ATOM 700 C CA . ALA A 1 92 ? 7.740 -2.537 -14.685 1.00 91.69 92 ALA A CA 1
ATOM 701 C C . ALA A 1 92 ? 6.690 -2.492 -15.812 1.00 91.69 92 ALA A C 1
ATOM 703 O O . ALA A 1 92 ? 5.529 -2.143 -15.593 1.00 91.69 92 ALA A O 1
ATOM 704 N N . ARG A 1 93 ? 7.060 -2.932 -17.021 1.00 91.19 93 ARG A N 1
ATOM 705 C CA . ARG A 1 93 ? 6.135 -3.062 -18.159 1.00 91.19 93 ARG A CA 1
ATOM 706 C C . ARG A 1 93 ? 5.089 -4.154 -17.943 1.00 91.19 93 ARG A C 1
ATOM 708 O O . ARG A 1 93 ? 3.956 -3.990 -18.392 1.00 91.19 93 ARG A O 1
ATOM 715 N N . GLY A 1 94 ? 5.447 -5.237 -17.260 1.00 94.25 94 GLY A N 1
ATOM 716 C CA . GLY A 1 94 ? 4.544 -6.301 -16.836 1.00 94.25 94 GLY A CA 1
ATOM 717 C C . GLY A 1 94 ? 3.464 -5.789 -15.884 1.00 94.25 94 GLY A C 1
ATOM 718 O O . GLY A 1 94 ? 2.279 -5.993 -16.147 1.00 94.25 94 GLY A O 1
ATOM 719 N N . VAL A 1 95 ? 3.845 -5.032 -14.852 1.00 95.50 95 VAL A N 1
ATOM 720 C CA . VAL A 1 95 ? 2.925 -4.340 -13.934 1.00 95.50 95 VAL A CA 1
ATOM 721 C C . VAL A 1 95 ? 2.003 -3.398 -14.715 1.00 95.50 95 VAL A C 1
ATOM 723 O O . VAL A 1 95 ? 0.783 -3.509 -14.608 1.00 95.50 95 VAL A O 1
ATOM 726 N N . VAL A 1 96 ? 2.544 -2.549 -15.600 1.00 94.94 96 VAL A N 1
ATOM 727 C CA . VAL A 1 96 ? 1.740 -1.658 -16.466 1.00 94.94 96 VAL A CA 1
ATOM 728 C C . VAL A 1 96 ? 0.735 -2.445 -17.315 1.00 94.94 96 VAL A C 1
ATOM 730 O O . VAL A 1 96 ? -0.445 -2.083 -17.403 1.00 94.94 96 VAL A O 1
ATOM 733 N N . ALA A 1 97 ? 1.180 -3.523 -17.965 1.00 94.81 97 ALA A N 1
ATOM 734 C CA . ALA A 1 97 ? 0.326 -4.358 -18.802 1.00 94.81 97 ALA A CA 1
ATOM 735 C C . ALA A 1 97 ? -0.809 -4.974 -17.977 1.00 94.81 97 ALA A C 1
ATOM 737 O O . ALA A 1 97 ? -1.975 -4.906 -18.374 1.00 94.81 97 ALA A O 1
ATOM 738 N N . ARG A 1 98 ? -0.488 -5.500 -16.796 1.00 94.12 98 ARG A N 1
ATOM 739 C CA . ARG A 1 98 ? -1.444 -6.122 -15.882 1.00 94.12 98 ARG A CA 1
ATOM 740 C C . ARG A 1 98 ? -2.441 -5.116 -15.309 1.00 94.12 98 ARG A C 1
ATOM 742 O O . ARG A 1 98 ? -3.635 -5.414 -15.287 1.00 94.12 98 ARG A O 1
ATOM 749 N N . THR A 1 99 ? -2.026 -3.897 -14.973 1.00 93.62 99 THR A N 1
ATOM 750 C CA . THR A 1 99 ? -2.930 -2.791 -14.596 1.00 93.62 99 THR A CA 1
ATOM 751 C C . THR A 1 99 ? -3.930 -2.471 -15.713 1.00 93.62 99 THR A C 1
ATOM 753 O O . THR A 1 99 ? -5.142 -2.370 -15.484 1.00 93.62 99 THR A O 1
ATOM 756 N N . ARG A 1 100 ? -3.469 -2.404 -16.969 1.00 91.31 100 ARG A N 1
ATOM 757 C CA . ARG A 1 100 ? -4.347 -2.196 -18.139 1.00 91.31 100 ARG A CA 1
ATOM 758 C C . ARG A 1 100 ? -5.277 -3.390 -18.399 1.00 91.31 100 ARG A C 1
ATOM 760 O O . ARG A 1 100 ? -6.429 -3.198 -18.811 1.00 91.31 100 ARG A O 1
ATOM 767 N N . MET A 1 101 ? -4.820 -4.615 -18.135 1.00 90.12 101 MET A N 1
ATOM 768 C CA . MET A 1 101 ? -5.653 -5.820 -18.216 1.00 90.12 101 MET A CA 1
ATOM 769 C C . MET A 1 101 ? -6.758 -5.810 -17.158 1.00 90.12 101 MET A C 1
ATOM 771 O O . MET A 1 101 ? -7.913 -6.024 -17.523 1.00 90.12 101 MET A O 1
ATOM 775 N N . LYS A 1 102 ? -6.456 -5.466 -15.896 1.00 88.12 102 LYS A N 1
ATOM 776 C CA . LYS A 1 102 ? -7.461 -5.297 -14.826 1.00 88.12 102 LYS A CA 1
ATOM 777 C C . LYS A 1 102 ? -8.558 -4.323 -15.245 1.00 88.12 102 LYS A C 1
ATOM 779 O O . LYS A 1 102 ? -9.738 -4.659 -15.187 1.00 88.12 102 LYS A O 1
ATOM 784 N N . SER A 1 103 ? -8.166 -3.165 -15.782 1.00 83.50 103 SER A N 1
ATOM 785 C CA . SER A 1 103 ? -9.094 -2.162 -16.321 1.00 83.50 103 SER A CA 1
ATOM 786 C C . SER A 1 103 ? -10.012 -2.735 -17.412 1.00 83.50 103 SER A C 1
ATOM 788 O O . SER A 1 103 ? -11.218 -2.485 -17.438 1.00 83.50 103 SER A O 1
ATOM 790 N N . THR A 1 104 ? -9.455 -3.542 -18.317 1.00 82.94 104 THR A N 1
ATOM 791 C CA . THR A 1 104 ? -10.203 -4.164 -19.419 1.00 82.94 104 THR A CA 1
ATOM 792 C C . THR A 1 104 ? -11.160 -5.249 -18.935 1.00 82.94 104 THR A C 1
ATOM 794 O O . THR A 1 104 ? -12.306 -5.293 -19.387 1.00 82.94 104 THR A O 1
ATOM 797 N N . ILE A 1 105 ? -10.712 -6.102 -18.012 1.00 78.88 105 ILE A N 1
ATOM 798 C CA . ILE A 1 105 ? -11.538 -7.136 -17.384 1.00 78.88 105 ILE A CA 1
ATOM 799 C C . ILE A 1 105 ? -12.712 -6.472 -16.677 1.00 78.88 105 ILE A C 1
ATOM 801 O O . ILE A 1 105 ? -13.856 -6.796 -16.979 1.00 78.88 105 ILE A O 1
ATOM 805 N N . GLN A 1 106 ? -12.451 -5.473 -15.837 1.00 76.19 106 GLN A N 1
ATOM 806 C CA . GLN A 1 106 ? -13.490 -4.743 -15.122 1.00 76.19 106 GLN A CA 1
ATOM 807 C C . GLN A 1 106 ? -14.548 -4.159 -16.068 1.00 76.19 106 GLN A C 1
ATOM 809 O O . GLN A 1 106 ? -15.733 -4.392 -15.847 1.00 76.19 106 GLN A O 1
ATOM 814 N N . ARG A 1 107 ? -14.152 -3.497 -17.170 1.00 74.19 107 ARG A N 1
ATOM 815 C CA . ARG A 1 107 ? -15.110 -2.977 -18.169 1.00 74.19 107 ARG A CA 1
ATOM 816 C C . ARG A 1 107 ? -15.992 -4.070 -18.781 1.00 74.19 107 ARG A C 1
ATOM 818 O O . ARG A 1 107 ? -17.189 -3.859 -18.970 1.00 74.19 107 ARG A O 1
ATOM 825 N N . ARG A 1 108 ? -15.412 -5.232 -19.103 1.00 70.94 108 ARG A N 1
ATOM 826 C CA . ARG A 1 108 ? -16.149 -6.379 -19.670 1.00 70.94 108 ARG A CA 1
ATOM 827 C C . ARG A 1 108 ? -17.099 -7.018 -18.663 1.00 70.94 108 ARG A C 1
ATOM 829 O O . ARG A 1 108 ? -18.160 -7.494 -19.048 1.00 70.94 108 ARG A O 1
ATOM 836 N N . LEU A 1 109 ? -16.709 -7.046 -17.393 1.00 66.31 109 LEU A N 1
ATOM 837 C CA . LEU A 1 109 ? -17.543 -7.560 -16.316 1.00 66.31 109 LEU A CA 1
ATOM 838 C C . LEU A 1 109 ? -18.726 -6.620 -16.050 1.00 66.31 109 LEU A C 1
ATOM 840 O O . LEU A 1 109 ? -19.849 -7.090 -15.926 1.00 66.31 109 LEU A O 1
ATOM 844 N N . THR A 1 110 ? -18.517 -5.300 -16.080 1.00 64.44 110 THR A N 1
ATOM 845 C CA . THR A 1 110 ? -19.607 -4.320 -15.920 1.00 64.44 110 THR A CA 1
ATOM 846 C C . THR A 1 110 ? -20.604 -4.300 -17.083 1.00 64.44 110 THR A C 1
ATOM 848 O O . THR A 1 110 ? -21.744 -3.895 -16.888 1.00 64.44 110 THR A O 1
ATOM 851 N N . SER A 1 111 ? -20.213 -4.733 -18.288 1.00 60.72 111 SER A N 1
ATOM 852 C CA . SER A 1 111 ? -21.088 -4.711 -19.471 1.00 60.72 111 SER A CA 1
ATOM 853 C C . SER A 1 111 ? -21.932 -5.976 -19.675 1.00 60.72 111 SER A C 1
ATOM 855 O O . SER A 1 111 ? -22.806 -5.978 -20.539 1.00 60.72 111 SER A O 1
ATOM 857 N N . ARG A 1 112 ? -21.699 -7.051 -18.905 1.00 58.41 112 ARG A N 1
ATOM 858 C CA . ARG A 1 112 ? -22.373 -8.360 -19.057 1.00 58.41 112 ARG A CA 1
ATOM 859 C C . ARG A 1 112 ? -23.445 -8.659 -17.996 1.00 58.41 112 ARG A C 1
ATOM 861 O O . ARG A 1 112 ? -23.907 -9.793 -17.916 1.00 58.41 112 ARG A O 1
ATOM 868 N N . GLY A 1 113 ? -23.874 -7.659 -17.224 1.00 52.12 113 GLY A N 1
ATOM 869 C CA . GLY A 1 113 ? -24.813 -7.833 -16.107 1.00 52.12 113 GLY A CA 1
ATOM 870 C C . GLY A 1 113 ? -24.107 -8.092 -14.766 1.00 52.12 113 GLY A C 1
ATOM 871 O O . GLY A 1 113 ? -22.876 -8.133 -14.725 1.00 52.12 113 GLY A O 1
ATOM 872 N N . PRO A 1 114 ? -24.855 -8.198 -13.650 1.00 50.84 114 PRO A N 1
ATOM 873 C CA . PRO A 1 114 ? -24.273 -8.316 -12.316 1.00 50.84 114 PRO A CA 1
ATOM 874 C C . PRO A 1 114 ? -23.414 -9.579 -12.199 1.00 50.84 114 PRO A C 1
ATOM 876 O O . PRO A 1 114 ? -23.821 -10.673 -12.592 1.00 50.84 114 PRO A O 1
ATOM 879 N N . LEU A 1 115 ? -22.207 -9.409 -11.661 1.00 49.41 115 LEU A N 1
ATOM 880 C CA . LEU A 1 115 ? -21.298 -10.515 -11.391 1.00 49.41 115 LEU A CA 1
ATOM 881 C C . LEU A 1 115 ? -21.916 -11.476 -10.367 1.00 49.41 115 LEU A C 1
ATOM 883 O O . LEU A 1 115 ? -22.620 -11.014 -9.465 1.00 49.41 115 LEU A O 1
ATOM 887 N N . PRO A 1 116 ? -21.611 -12.789 -10.431 1.00 43.72 116 PRO A N 1
ATOM 888 C CA . PRO A 1 116 ? -21.782 -13.626 -9.253 1.00 43.72 116 PRO A CA 1
ATOM 889 C C . PRO A 1 116 ? -21.026 -12.966 -8.090 1.00 43.72 116 PRO A C 1
ATOM 891 O O . PRO A 1 116 ? -19.975 -12.362 -8.335 1.00 43.72 116 PRO A O 1
ATOM 894 N N . PRO A 1 117 ? -21.544 -13.040 -6.854 1.00 43.16 117 PRO A N 1
ATOM 895 C CA . PRO A 1 117 ? -20.951 -12.378 -5.702 1.00 43.16 117 PRO A CA 1
ATOM 896 C C . PRO A 1 117 ? -19.536 -12.919 -5.465 1.00 43.16 117 PRO A C 1
ATOM 898 O O . PRO A 1 117 ? -19.330 -13.935 -4.807 1.00 43.16 117 PRO A O 1
ATOM 901 N N . SER A 1 118 ? -18.549 -12.246 -6.051 1.00 44.72 118 SER A N 1
ATOM 902 C CA . SER A 1 118 ? -17.163 -12.322 -5.623 1.00 44.72 118 SER A CA 1
ATOM 903 C C . SER A 1 118 ? -17.059 -11.438 -4.381 1.00 44.72 118 SER A C 1
ATOM 905 O O . SER A 1 118 ? -17.535 -10.300 -4.432 1.00 44.72 118 SER A O 1
ATOM 907 N N . PRO A 1 119 ? -16.487 -11.927 -3.270 1.00 45.34 119 PRO A N 1
ATOM 908 C CA . PRO A 1 119 ? -16.653 -11.323 -1.947 1.00 45.34 119 PRO A CA 1
ATOM 909 C C . PRO A 1 119 ? -16.055 -9.915 -1.774 1.00 45.34 119 PRO A C 1
ATOM 911 O O . PRO A 1 119 ? -16.255 -9.311 -0.727 1.00 45.34 119 PRO A O 1
ATOM 914 N N . ALA A 1 120 ? -15.406 -9.344 -2.791 1.00 52.50 120 ALA A N 1
ATOM 915 C CA . ALA A 1 120 ? -15.221 -7.902 -2.903 1.00 52.50 120 ALA A CA 1
ATOM 916 C C . ALA A 1 120 ? -15.062 -7.497 -4.376 1.00 52.50 120 ALA A C 1
ATOM 918 O O . ALA A 1 120 ? -14.089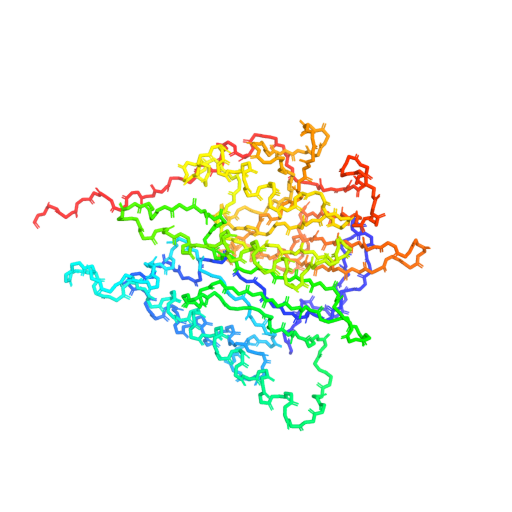 -7.860 -5.040 1.00 52.50 120 ALA A O 1
ATOM 919 N N . THR A 1 121 ? -16.006 -6.723 -4.914 1.00 71.62 121 THR A N 1
ATOM 920 C CA . THR A 1 121 ? -15.833 -6.100 -6.230 1.00 71.62 121 THR A CA 1
ATOM 921 C C . THR A 1 121 ? -14.951 -4.869 -6.063 1.00 71.62 121 THR A C 1
ATOM 923 O O . THR A 1 121 ? -15.400 -3.855 -5.525 1.00 71.62 121 THR A O 1
ATOM 926 N N . PHE A 1 122 ? -13.698 -4.944 -6.500 1.00 83.44 122 PHE A N 1
ATOM 927 C CA . PHE A 1 122 ? -12.882 -3.743 -6.634 1.00 83.44 122 PHE A CA 1
ATOM 928 C C . PHE A 1 122 ? -13.282 -2.962 -7.893 1.00 83.44 122 PHE A C 1
ATOM 930 O O . PHE A 1 122 ? -13.774 -3.532 -8.874 1.00 83.44 122 PHE A O 1
ATOM 937 N N . ARG A 1 123 ? -13.049 -1.650 -7.878 1.00 87.31 123 ARG A N 1
ATOM 938 C CA . ARG A 1 123 ? -13.197 -0.766 -9.035 1.00 87.31 123 ARG A CA 1
ATOM 939 C C . ARG A 1 123 ? -11.916 0.031 -9.215 1.00 87.31 123 ARG A C 1
ATOM 941 O O . ARG A 1 123 ? -11.673 0.947 -8.449 1.00 87.31 123 ARG A O 1
ATOM 948 N N . LEU A 1 124 ? -11.142 -0.259 -10.253 1.00 90.94 124 LEU A N 1
ATOM 949 C CA . LEU A 1 124 ? -10.039 0.593 -10.686 1.00 90.94 124 LEU A CA 1
ATOM 950 C C . LEU A 1 124 ? -10.570 2.001 -11.001 1.00 90.94 124 LEU A C 1
ATOM 952 O O . LEU A 1 124 ? -11.524 2.134 -11.777 1.00 90.94 124 LEU A O 1
ATOM 956 N N . THR A 1 125 ? -9.971 3.015 -10.382 1.00 93.12 125 THR A N 1
ATOM 957 C CA . THR A 1 125 ? -10.405 4.421 -10.417 1.00 93.12 125 THR A CA 1
ATOM 958 C C . THR A 1 125 ? -9.481 5.282 -11.261 1.00 93.12 125 THR A C 1
ATOM 960 O O . THR A 1 125 ? -9.956 6.014 -12.128 1.00 93.12 125 THR A O 1
ATOM 963 N N . ALA A 1 126 ? -8.167 5.153 -11.079 1.00 95.25 126 ALA A N 1
ATOM 964 C CA . ALA A 1 126 ? -7.180 5.907 -11.840 1.00 95.25 126 ALA A CA 1
ATOM 965 C C . ALA A 1 126 ? -6.001 5.034 -12.271 1.00 95.25 126 ALA A C 1
ATOM 967 O O . ALA A 1 126 ? -5.669 4.033 -11.641 1.00 95.25 126 ALA A O 1
ATOM 968 N N . ILE A 1 127 ? -5.362 5.445 -13.363 1.00 95.31 127 ILE A N 1
ATOM 969 C CA . ILE A 1 127 ? -4.109 4.895 -13.875 1.00 95.31 127 ILE A CA 1
ATOM 970 C C . ILE A 1 127 ? -3.248 6.100 -14.272 1.00 95.31 127 ILE A C 1
ATOM 972 O O . ILE A 1 127 ? -3.747 7.009 -14.940 1.00 95.31 127 ILE A O 1
ATOM 976 N N . SER A 1 128 ? -1.982 6.139 -13.855 1.00 94.00 128 SER A N 1
ATOM 977 C CA . SER A 1 128 ? -1.050 7.204 -14.232 1.00 94.00 128 SER A CA 1
ATOM 978 C C . SER A 1 128 ? -0.758 7.193 -15.731 1.00 94.00 128 SER A C 1
ATOM 980 O O . SER A 1 128 ? -1.040 6.230 -16.442 1.00 94.00 128 SER A O 1
ATOM 982 N N . GLN A 1 129 ? -0.141 8.264 -16.229 1.00 89.62 129 GLN A N 1
ATOM 983 C CA . GLN A 1 129 ? 0.209 8.369 -17.645 1.00 89.62 129 GLN A CA 1
ATOM 984 C C . GLN A 1 129 ? 1.170 7.259 -18.108 1.00 89.62 129 GLN A C 1
ATOM 986 O O . GLN A 1 129 ? 0.983 6.722 -19.200 1.00 89.62 129 GLN A O 1
ATOM 991 N N . SER A 1 130 ? 2.156 6.873 -17.286 1.00 87.75 130 SER A N 1
ATOM 992 C CA . SER A 1 130 ? 3.022 5.721 -17.590 1.00 87.75 130 SER A CA 1
ATOM 993 C C . SER A 1 130 ? 2.271 4.390 -17.477 1.00 87.75 130 SER A C 1
ATOM 995 O O . SER A 1 130 ? 2.576 3.419 -18.171 1.00 87.75 130 SER A O 1
ATOM 997 N N . GLY A 1 131 ? 1.221 4.360 -16.658 1.00 91.62 131 GLY A N 1
ATOM 998 C CA . GLY A 1 131 ? 0.454 3.172 -16.316 1.00 91.62 131 GLY A CA 1
ATOM 999 C C . GLY A 1 131 ? 0.999 2.411 -15.115 1.00 91.62 131 GLY A C 1
ATOM 1000 O O . GLY A 1 131 ? 0.422 1.384 -14.762 1.00 91.62 131 GLY A O 1
ATOM 1001 N N . LEU A 1 132 ? 2.099 2.890 -14.525 1.00 92.81 132 LEU A N 1
ATOM 1002 C CA . LEU A 1 132 ? 2.758 2.249 -13.394 1.00 92.81 132 LEU A CA 1
ATOM 1003 C C . LEU A 1 132 ? 1.934 2.423 -12.117 1.00 92.81 132 LEU A C 1
ATOM 1005 O O . LEU A 1 132 ? 1.644 1.443 -11.436 1.00 92.81 132 LEU A O 1
ATOM 1009 N N . HIS A 1 133 ? 1.510 3.654 -11.822 1.00 96.00 133 HIS A N 1
ATOM 1010 C CA . HIS A 1 133 ? 0.713 3.971 -10.634 1.00 96.00 133 HIS A CA 1
ATOM 1011 C C . HIS A 1 133 ? -0.763 3.844 -10.943 1.00 96.00 133 HIS A C 1
ATOM 1013 O O . HIS A 1 133 ? -1.213 4.172 -12.044 1.00 96.00 133 HIS A O 1
ATOM 1019 N N . TYR A 1 134 ? -1.527 3.368 -9.975 1.00 97.50 134 TYR A N 1
ATOM 1020 C CA . TYR A 1 134 ? -2.955 3.168 -10.144 1.00 97.50 134 TYR A CA 1
ATOM 1021 C C . TYR A 1 134 ? -3.661 3.175 -8.797 1.00 97.50 134 TYR A C 1
ATOM 1023 O O . TYR A 1 134 ? -3.042 2.999 -7.752 1.00 97.50 134 TYR A O 1
ATOM 1031 N N . SER A 1 135 ? -4.968 3.385 -8.828 1.00 97.38 135 SER A N 1
ATOM 1032 C CA . SER A 1 135 ? -5.815 3.372 -7.641 1.00 97.38 135 SER A CA 1
ATOM 1033 C C . SER A 1 135 ? -7.068 2.553 -7.895 1.00 97.38 135 SER A C 1
ATOM 1035 O O . SER A 1 135 ? -7.486 2.354 -9.045 1.00 97.38 135 SER A O 1
ATOM 1037 N N . TRP A 1 136 ? -7.661 2.048 -6.822 1.00 94.81 136 TRP A N 1
ATOM 1038 C CA . TRP A 1 136 ? -8.929 1.342 -6.875 1.00 94.81 136 TRP A CA 1
ATOM 1039 C C . TRP A 1 136 ? -9.746 1.571 -5.612 1.00 94.81 136 TRP A C 1
ATOM 1041 O O . TRP A 1 136 ? -9.216 1.784 -4.528 1.00 94.81 136 TRP A O 1
ATOM 1051 N N . ASP A 1 137 ? -11.058 1.443 -5.751 1.00 92.50 137 ASP A N 1
ATOM 1052 C CA . ASP A 1 137 ? -11.961 1.356 -4.616 1.00 92.50 137 ASP A CA 1
ATOM 1053 C C . ASP A 1 137 ? -12.230 -0.108 -4.295 1.00 92.50 137 ASP A C 1
ATOM 1055 O O . ASP A 1 137 ? -12.588 -0.887 -5.187 1.00 92.50 137 ASP A O 1
ATOM 1059 N N . TRP A 1 138 ? -12.145 -0.473 -3.020 1.00 88.44 138 TRP A N 1
ATOM 1060 C CA . TRP A 1 138 ? -12.827 -1.662 -2.526 1.00 88.44 138 TRP A CA 1
ATOM 1061 C C . TRP A 1 138 ? -14.219 -1.292 -2.057 1.00 88.44 138 TRP A C 1
ATOM 1063 O O . TRP A 1 138 ? -14.402 -0.382 -1.247 1.00 88.44 138 TRP A O 1
ATOM 1073 N N . LYS A 1 139 ? -15.205 -2.023 -2.571 1.00 82.25 139 LYS A N 1
ATOM 1074 C CA . LYS A 1 139 ? -16.593 -1.842 -2.176 1.00 82.25 139 LYS A CA 1
ATOM 1075 C C . LYS A 1 139 ? -16.928 -2.672 -0.944 1.00 82.25 139 LYS A C 1
ATOM 1077 O O . LYS A 1 139 ? -16.451 -3.798 -0.814 1.00 82.25 139 LYS A O 1
ATOM 1082 N N . ASN A 1 140 ? -17.749 -2.116 -0.060 1.00 73.31 140 ASN A N 1
ATOM 1083 C CA . ASN A 1 140 ? -18.354 -2.866 1.035 1.00 73.31 140 ASN A CA 1
ATOM 1084 C C . ASN A 1 140 ? -19.493 -3.770 0.512 1.00 73.31 140 ASN A C 1
ATOM 1086 O O . ASN A 1 140 ? -19.798 -3.782 -0.684 1.00 73.31 140 ASN A O 1
ATOM 1090 N N . ALA A 1 141 ? -20.122 -4.533 1.411 1.00 68.12 141 ALA A N 1
ATOM 1091 C CA . ALA A 1 141 ? -21.233 -5.426 1.068 1.00 68.12 141 ALA A CA 1
ATOM 1092 C C . ALA A 1 141 ? -22.442 -4.690 0.458 1.00 68.12 141 ALA A C 1
ATOM 1094 O O . ALA A 1 141 ? -23.154 -5.267 -0.361 1.00 68.12 141 ALA A O 1
ATOM 1095 N N . ASP A 1 142 ? -22.626 -3.415 0.808 1.00 67.19 142 ASP A N 1
ATOM 1096 C CA . ASP A 1 142 ? -23.697 -2.551 0.303 1.00 67.19 142 ASP A CA 1
ATOM 1097 C C . ASP A 1 142 ? -23.365 -1.940 -1.075 1.00 67.19 142 ASP A C 1
ATOM 1099 O O . ASP A 1 142 ? -24.202 -1.301 -1.709 1.00 67.19 142 ASP A O 1
ATOM 1103 N N . GLY A 1 143 ? -22.147 -2.166 -1.583 1.00 66.44 143 GLY A N 1
ATOM 1104 C CA . GLY A 1 143 ? -21.683 -1.678 -2.880 1.00 66.44 143 GLY A CA 1
ATOM 1105 C C . GLY A 1 143 ? -21.101 -0.259 -2.871 1.00 66.44 143 GLY A C 1
ATOM 1106 O O . GLY A 1 143 ? -20.653 0.202 -3.934 1.00 66.44 143 GLY A O 1
ATOM 1107 N N . ASP A 1 144 ? -21.056 0.397 -1.710 1.00 71.31 144 ASP A N 1
ATOM 1108 C CA . ASP A 1 144 ? -20.420 1.699 -1.482 1.00 71.31 144 ASP A CA 1
ATOM 1109 C C . ASP A 1 144 ? -18.900 1.567 -1.371 1.00 71.31 144 ASP A C 1
ATOM 1111 O O . ASP A 1 144 ? -18.377 0.487 -1.096 1.00 71.31 144 ASP A O 1
ATOM 1115 N N . VAL A 1 145 ? -18.169 2.669 -1.567 1.00 70.69 145 VAL A N 1
ATOM 1116 C CA . VAL A 1 145 ? -16.714 2.694 -1.350 1.00 70.69 145 VAL A CA 1
ATOM 1117 C C . VAL A 1 145 ? -16.435 2.453 0.135 1.00 70.69 145 VAL A C 1
ATOM 1119 O O . VAL A 1 145 ? -16.697 3.307 0.977 1.00 70.69 145 VAL A O 1
ATOM 1122 N N . GLY A 1 146 ? -15.907 1.271 0.452 1.00 80.50 146 GLY A N 1
ATOM 1123 C CA . GLY A 1 146 ? -15.444 0.924 1.792 1.00 80.50 146 GLY A CA 1
ATOM 1124 C C . GLY A 1 146 ? -14.042 1.461 2.068 1.00 80.50 146 GLY A C 1
ATOM 1125 O O . GLY A 1 146 ? -13.745 1.845 3.195 1.00 80.50 146 GLY A O 1
ATOM 1126 N N . ALA A 1 147 ? -13.196 1.511 1.038 1.00 90.44 147 ALA A N 1
ATOM 1127 C CA . ALA A 1 147 ? -11.839 2.038 1.101 1.00 90.44 147 ALA A CA 1
ATOM 1128 C C . ALA A 1 147 ? -11.347 2.456 -0.288 1.00 90.44 147 ALA A C 1
ATOM 1130 O O . ALA A 1 147 ? -11.641 1.776 -1.274 1.00 90.44 147 ALA A O 1
ATOM 1131 N N . HIS A 1 148 ? -10.551 3.519 -0.336 1.00 95.19 148 HIS A N 1
ATOM 1132 C CA . HIS A 1 148 ? -9.799 3.935 -1.509 1.00 95.19 148 HIS A CA 1
ATOM 1133 C C . HIS A 1 148 ? -8.330 3.534 -1.352 1.00 95.19 148 HIS A C 1
ATOM 1135 O O . HIS A 1 148 ? -7.702 3.802 -0.328 1.00 95.19 148 HIS A O 1
ATOM 1141 N N . MET A 1 149 ? -7.786 2.868 -2.359 1.00 96.56 149 MET A N 1
ATOM 1142 C CA . MET A 1 149 ? -6.462 2.258 -2.334 1.00 96.56 149 MET A CA 1
ATOM 1143 C C . MET A 1 149 ? -5.603 2.854 -3.441 1.00 96.56 149 MET A C 1
ATOM 1145 O O . MET A 1 149 ? -6.072 3.001 -4.570 1.00 96.56 149 MET A O 1
ATOM 1149 N N . VAL A 1 150 ? -4.340 3.155 -3.143 1.00 97.94 150 VAL A N 1
ATOM 1150 C CA . VAL A 1 150 ? -3.422 3.817 -4.076 1.00 97.94 150 VAL A CA 1
ATOM 1151 C C . VAL A 1 150 ? -2.098 3.065 -4.140 1.00 97.94 150 VAL A C 1
ATOM 1153 O O . VAL A 1 150 ? -1.405 2.943 -3.136 1.00 97.94 150 VAL A O 1
ATOM 1156 N N . ALA A 1 151 ? -1.713 2.590 -5.323 1.00 97.44 151 ALA A N 1
ATOM 1157 C CA . ALA A 1 151 ? -0.415 1.980 -5.594 1.00 97.44 151 ALA A CA 1
ATOM 1158 C C . ALA A 1 151 ? 0.535 3.006 -6.231 1.00 97.44 151 ALA A C 1
ATOM 1160 O O . ALA A 1 151 ? 0.341 3.423 -7.375 1.00 97.44 151 ALA A O 1
ATOM 1161 N N . LEU A 1 152 ? 1.579 3.385 -5.490 1.00 95.50 152 LEU A N 1
ATOM 1162 C CA . LEU A 1 152 ? 2.624 4.333 -5.904 1.00 95.50 152 LEU A CA 1
ATOM 1163 C C . LEU A 1 152 ? 3.936 3.649 -6.318 1.00 95.50 152 LEU A C 1
ATOM 1165 O O . LEU A 1 152 ? 4.905 4.323 -6.666 1.00 95.50 152 LEU A O 1
ATOM 1169 N N . ASN A 1 153 ? 3.960 2.314 -6.308 1.00 93.38 153 ASN A N 1
ATOM 1170 C CA . ASN A 1 153 ? 5.119 1.491 -6.654 1.00 93.38 153 ASN A CA 1
ATOM 1171 C C . ASN A 1 153 ? 6.327 1.801 -5.773 1.00 93.38 153 ASN A C 1
ATOM 1173 O O . ASN A 1 153 ? 6.260 1.510 -4.592 1.00 93.38 153 ASN A O 1
ATOM 1177 N N . LEU A 1 154 ? 7.402 2.391 -6.295 1.00 88.38 154 LEU A N 1
ATOM 1178 C CA . LEU A 1 154 ? 8.631 2.595 -5.528 1.00 88.38 154 LEU A CA 1
ATOM 1179 C C . LEU A 1 154 ? 8.435 3.529 -4.324 1.00 88.38 154 LEU A C 1
ATOM 1181 O O . LEU A 1 154 ? 8.644 3.109 -3.190 1.00 88.38 154 LEU A O 1
ATOM 1185 N N . TYR A 1 155 ? 8.033 4.781 -4.556 1.00 83.56 155 TYR A N 1
ATOM 1186 C CA . TYR A 1 155 ? 7.873 5.810 -3.519 1.00 83.56 155 TYR A CA 1
ATOM 1187 C C . TYR A 1 155 ? 7.034 6.992 -4.036 1.00 83.56 155 TYR A C 1
ATOM 1189 O O . TYR A 1 155 ? 6.933 7.190 -5.246 1.00 83.56 155 TYR A O 1
ATOM 1197 N N . CYS A 1 156 ? 6.468 7.818 -3.149 1.00 78.50 156 CYS A N 1
ATOM 1198 C CA . CYS A 1 156 ? 5.750 9.053 -3.490 1.00 78.50 156 CYS A CA 1
ATOM 1199 C C . CYS A 1 156 ? 6.678 10.267 -3.731 1.00 78.50 156 CYS A C 1
ATOM 1201 O O . CYS A 1 156 ? 7.137 10.914 -2.793 1.00 78.50 156 CYS A O 1
ATOM 1203 N N . PHE A 1 157 ? 6.916 10.647 -4.989 1.00 79.38 157 PHE A N 1
ATOM 1204 C CA . PHE A 1 157 ? 7.903 11.669 -5.352 1.00 79.38 157 PHE A CA 1
ATOM 1205 C C . PHE A 1 157 ? 7.404 12.687 -6.386 1.00 79.38 157 PHE A C 1
ATOM 1207 O O . PHE A 1 157 ? 6.622 12.373 -7.289 1.00 79.38 157 PHE A O 1
ATOM 1214 N N . TYR A 1 158 ? 7.922 13.912 -6.264 1.00 61.59 158 TYR A N 1
ATOM 1215 C CA . TYR A 1 158 ? 7.847 14.970 -7.268 1.00 61.59 158 TYR A CA 1
ATOM 1216 C C . TYR A 1 158 ? 9.239 15.555 -7.480 1.00 61.59 158 TYR A C 1
ATOM 1218 O O . TYR A 1 158 ? 9.848 16.071 -6.546 1.00 61.59 158 TYR A O 1
ATOM 1226 N N . GLY A 1 159 ? 9.716 15.518 -8.715 1.00 56.84 159 GLY A N 1
ATOM 1227 C CA . GLY A 1 159 ? 10.991 16.112 -9.085 1.00 56.84 159 GLY A CA 1
ATOM 1228 C C . GLY A 1 159 ? 11.476 15.593 -10.433 1.00 56.84 159 GLY A C 1
ATOM 1229 O O . GLY A 1 159 ? 10.888 14.638 -10.965 1.00 56.84 159 GLY A O 1
ATOM 1230 N N . PRO A 1 160 ? 12.525 16.217 -11.003 1.00 48.06 160 PRO A N 1
ATOM 1231 C CA . PRO A 1 160 ? 13.243 15.621 -12.122 1.00 48.06 160 PRO A CA 1
ATOM 1232 C C . PRO A 1 160 ? 13.683 14.205 -11.725 1.00 48.06 160 PRO A C 1
ATOM 1234 O O . PRO A 1 160 ? 13.800 13.933 -10.524 1.00 48.06 160 PRO A O 1
ATOM 1237 N N . PRO A 1 161 ? 13.895 13.291 -12.689 1.00 50.31 161 PRO A N 1
ATOM 1238 C CA . PRO A 1 161 ? 14.465 11.994 -12.368 1.00 50.31 161 PRO A CA 1
ATOM 1239 C C . PRO A 1 161 ? 15.667 12.199 -11.454 1.00 50.31 161 PRO A C 1
ATOM 1241 O O . PRO A 1 161 ? 16.403 13.176 -11.622 1.00 50.31 161 PRO A O 1
ATOM 1244 N N . CYS A 1 162 ? 15.863 11.300 -10.492 1.00 52.47 162 CYS A N 1
ATOM 1245 C CA . CYS A 1 162 ? 17.207 11.024 -10.007 1.00 52.47 162 CYS A CA 1
ATOM 1246 C C . CYS A 1 162 ? 17.994 10.743 -11.293 1.00 52.47 162 CYS A C 1
ATOM 1248 O O . CYS A 1 162 ? 17.807 9.691 -11.894 1.00 52.47 162 CYS A O 1
ATOM 1250 N N . ALA A 1 163 ? 18.626 11.765 -11.874 1.00 42.84 163 ALA A N 1
ATOM 1251 C CA . ALA A 1 163 ? 18.897 11.765 -13.303 1.00 42.84 163 ALA A CA 1
ATOM 1252 C C . ALA A 1 163 ? 19.910 10.648 -13.557 1.00 42.84 163 ALA A C 1
ATOM 1254 O O . ALA A 1 163 ? 21.021 10.724 -13.045 1.00 42.84 163 ALA A O 1
ATOM 1255 N N . ALA A 1 164 ? 19.482 9.610 -14.286 1.00 50.00 164 ALA A N 1
ATOM 1256 C CA . ALA A 1 164 ? 20.177 8.337 -14.528 1.00 50.00 164 ALA A CA 1
ATOM 1257 C C . ALA A 1 164 ? 20.026 7.204 -13.485 1.00 50.00 164 ALA A C 1
ATOM 1259 O O . ALA A 1 164 ? 20.747 6.213 -13.578 1.00 50.00 164 ALA A O 1
ATOM 1260 N N . SER A 1 165 ? 19.081 7.283 -12.548 1.00 61.50 165 SER A N 1
ATOM 1261 C CA . SER A 1 165 ? 18.777 6.184 -11.625 1.00 61.50 165 SER A CA 1
ATOM 1262 C C . SER A 1 165 ? 17.541 5.406 -12.095 1.00 61.50 165 SER A C 1
ATOM 1264 O O . SER A 1 165 ? 16.493 5.964 -12.441 1.00 61.50 165 SER A O 1
ATOM 1266 N N . TRP A 1 166 ? 17.683 4.083 -12.147 1.00 64.25 166 TRP A N 1
ATOM 1267 C CA . TRP A 1 166 ? 16.612 3.154 -12.497 1.00 64.25 166 TRP A CA 1
ATOM 1268 C C . TRP A 1 166 ? 15.508 3.141 -11.426 1.00 64.25 166 TRP A C 1
ATOM 1270 O O . TRP A 1 166 ? 14.459 2.564 -11.651 1.00 64.25 166 TRP A O 1
ATOM 1280 N N . GLU A 1 167 ? 15.696 3.820 -10.296 1.00 68.75 167 GLU A N 1
ATOM 1281 C CA . GLU A 1 167 ? 14.791 3.970 -9.154 1.00 68.75 167 GLU A CA 1
ATOM 1282 C C . GLU A 1 167 ? 13.844 5.187 -9.259 1.00 68.75 167 GLU A C 1
ATOM 1284 O O . GLU A 1 167 ? 13.249 5.606 -8.263 1.00 68.75 167 GLU A O 1
ATOM 1289 N N . TYR A 1 168 ? 13.684 5.787 -10.444 1.00 78.19 168 TYR A N 1
ATOM 1290 C CA . TYR A 1 168 ? 12.813 6.950 -10.632 1.00 78.19 168 TYR A CA 1
ATOM 1291 C C . TYR A 1 168 ? 11.333 6.623 -10.326 1.00 78.19 168 TYR A C 1
ATOM 1293 O O . TYR A 1 168 ? 10.747 5.753 -10.969 1.00 78.19 168 TYR A O 1
ATOM 1301 N N . PRO A 1 169 ? 10.649 7.360 -9.426 1.00 82.12 169 PRO A N 1
ATOM 1302 C CA . PRO A 1 169 ? 9.269 7.023 -9.056 1.00 82.12 169 PRO A CA 1
ATOM 1303 C C . PRO A 1 169 ? 8.179 7.499 -10.035 1.00 82.12 169 PRO A C 1
ATOM 1305 O O . PRO A 1 169 ? 6.998 7.477 -9.697 1.00 82.12 169 PRO A O 1
ATOM 1308 N N . GLU A 1 170 ? 8.536 7.958 -11.238 1.00 86.50 170 GLU A N 1
ATOM 1309 C CA . GLU A 1 170 ? 7.601 8.252 -12.341 1.00 86.50 170 GLU A CA 1
ATOM 1310 C C . GLU A 1 170 ? 6.394 9.142 -11.969 1.00 86.50 170 GLU A C 1
ATOM 1312 O O . GLU A 1 170 ? 5.236 8.792 -12.205 1.00 86.50 170 GLU A O 1
ATOM 1317 N N . HIS A 1 171 ? 6.657 10.314 -11.380 1.00 87.12 171 HIS A N 1
ATOM 1318 C CA . HIS A 1 171 ? 5.638 11.317 -11.014 1.00 87.12 171 HIS A CA 1
ATOM 1319 C C . HIS A 1 171 ? 4.532 10.821 -10.056 1.00 87.12 171 HIS A C 1
ATOM 1321 O O . HIS A 1 171 ? 3.410 11.345 -10.066 1.00 87.12 171 HIS A O 1
ATOM 1327 N N . SER A 1 172 ? 4.828 9.834 -9.208 1.00 91.50 172 SER A N 1
ATOM 1328 C CA . SER A 1 172 ? 3.876 9.234 -8.263 1.00 91.50 172 SER A CA 1
ATOM 1329 C C . SER A 1 172 ? 3.166 10.244 -7.352 1.00 91.50 172 SER A C 1
ATOM 1331 O O . SER A 1 172 ? 1.969 10.091 -7.117 1.00 91.50 172 SER A O 1
ATOM 1333 N N . ARG A 1 173 ? 3.820 11.326 -6.894 1.00 91.12 173 ARG A N 1
ATOM 1334 C CA . ARG A 1 173 ? 3.142 12.333 -6.051 1.00 91.12 173 ARG A CA 1
ATOM 1335 C C . ARG A 1 173 ? 2.108 13.145 -6.821 1.00 91.12 173 ARG A C 1
ATOM 1337 O O . ARG A 1 173 ? 1.027 13.407 -6.303 1.00 91.12 173 ARG A O 1
ATOM 1344 N N . THR A 1 174 ? 2.404 13.528 -8.063 1.00 91.62 174 THR A N 1
ATOM 1345 C CA . THR A 1 174 ? 1.422 14.218 -8.916 1.00 91.62 174 THR A CA 1
ATOM 1346 C C . THR A 1 174 ? 0.226 13.320 -9.198 1.00 91.62 174 THR A C 1
ATOM 1348 O O . THR A 1 174 ? -0.905 13.805 -9.240 1.00 91.62 174 THR A O 1
ATOM 1351 N N . PHE A 1 175 ? 0.464 12.019 -9.384 1.00 95.12 175 PHE A N 1
ATOM 1352 C CA . PHE A 1 175 ? -0.610 11.042 -9.478 1.00 95.12 175 PHE A CA 1
ATOM 1353 C C . PHE A 1 175 ? -1.439 11.013 -8.187 1.00 95.12 175 PHE A C 1
ATOM 1355 O O . PHE A 1 175 ? -2.637 11.265 -8.266 1.00 95.12 175 PHE A O 1
ATOM 1362 N N . LEU A 1 176 ? -0.808 10.831 -7.019 1.00 95.88 176 LEU A N 1
ATOM 1363 C CA . LEU A 1 176 ? -1.483 10.791 -5.716 1.00 95.88 176 LEU A CA 1
ATOM 1364 C C . LEU A 1 176 ? -2.351 12.033 -5.470 1.00 95.88 176 LEU A C 1
ATOM 1366 O O . LEU A 1 176 ? -3.521 11.913 -5.127 1.00 95.88 176 LEU A O 1
ATOM 1370 N N . GLN A 1 177 ? -1.811 13.233 -5.687 1.00 94.81 177 GLN A N 1
ATOM 1371 C CA . GLN A 1 177 ? -2.550 14.483 -5.476 1.00 94.81 177 GLN A CA 1
ATOM 1372 C C . GLN A 1 177 ? -3.808 14.565 -6.352 1.00 94.81 177 GLN A C 1
ATOM 1374 O O . GLN A 1 177 ? -4.881 14.925 -5.869 1.00 94.81 177 GLN A O 1
ATOM 1379 N N . LYS A 1 178 ? -3.690 14.212 -7.639 1.00 95.50 178 LYS A N 1
ATOM 1380 C CA . LYS A 1 178 ? -4.827 14.205 -8.572 1.00 95.50 178 LYS A CA 1
ATOM 1381 C C . LYS A 1 178 ? -5.845 13.129 -8.213 1.00 95.50 178 LYS A C 1
ATOM 1383 O O . LYS A 1 178 ? -7.042 13.374 -8.301 1.00 95.50 178 LYS A O 1
ATOM 1388 N N . ASP A 1 179 ? -5.363 11.957 -7.830 1.00 96.62 179 ASP A N 1
ATOM 1389 C CA . ASP A 1 179 ? -6.176 10.805 -7.469 1.00 96.62 179 ASP A CA 1
ATOM 1390 C C . ASP A 1 179 ? -7.031 11.092 -6.229 1.00 96.62 179 ASP A C 1
ATOM 1392 O O . ASP A 1 179 ? -8.260 11.030 -6.300 1.00 96.62 179 ASP A O 1
ATOM 1396 N N . LEU A 1 180 ? -6.413 11.567 -5.143 1.00 95.19 180 LEU A N 1
ATOM 1397 C CA . LEU A 1 180 ? -7.126 11.953 -3.924 1.00 95.19 180 LEU A CA 1
ATOM 1398 C C . LEU A 1 180 ? -8.139 13.075 -4.184 1.00 95.19 180 LEU A C 1
ATOM 1400 O O . LEU A 1 180 ? -9.275 13.003 -3.715 1.00 95.19 180 LEU A O 1
ATOM 1404 N N . ALA A 1 181 ? -7.767 14.077 -4.987 1.00 94.06 181 ALA A N 1
ATOM 1405 C CA . ALA A 1 181 ? -8.652 15.179 -5.352 1.00 94.06 181 ALA A CA 1
ATOM 1406 C C . ALA A 1 181 ? -9.831 14.761 -6.247 1.00 94.06 181 ALA A C 1
ATOM 1408 O O . ALA A 1 181 ? -10.781 15.529 -6.383 1.00 94.06 181 ALA A O 1
ATOM 1409 N N . LEU A 1 182 ? -9.795 13.586 -6.881 1.00 94.31 182 LEU A N 1
ATOM 1410 C CA . LEU A 1 182 ? -10.861 13.102 -7.763 1.00 94.31 182 LEU A CA 1
ATOM 1411 C C . LEU A 1 182 ? -11.714 12.010 -7.116 1.00 94.31 182 LEU A C 1
ATOM 1413 O O . LEU A 1 182 ? -12.940 12.064 -7.233 1.00 94.31 182 LEU A O 1
ATOM 1417 N N . TYR A 1 183 ? -11.081 11.060 -6.434 1.00 93.19 183 TYR A N 1
ATOM 1418 C CA . TYR A 1 183 ? -11.711 9.813 -6.001 1.00 93.19 183 TYR A CA 1
ATOM 1419 C C . TYR A 1 183 ? -11.815 9.672 -4.481 1.00 93.19 183 TYR A C 1
ATOM 1421 O O . TYR A 1 183 ? -12.717 8.988 -4.010 1.00 93.19 183 TYR A O 1
ATOM 1429 N N . ALA A 1 184 ? -10.996 10.398 -3.715 1.00 91.75 184 ALA A N 1
ATOM 1430 C CA . ALA A 1 184 ? -11.040 10.421 -2.250 1.00 91.75 184 ALA A CA 1
ATOM 1431 C C . ALA A 1 184 ? -11.330 11.831 -1.697 1.00 91.75 184 ALA A C 1
ATOM 1433 O O . ALA A 1 184 ? -10.780 12.237 -0.667 1.00 91.75 184 ALA A O 1
ATOM 1434 N N . LYS A 1 185 ? -12.195 12.581 -2.401 1.00 88.88 185 LYS A N 1
ATOM 1435 C CA . LYS A 1 185 ? -12.596 13.962 -2.067 1.00 88.88 185 LYS A CA 1
ATOM 1436 C C . LYS A 1 185 ? -13.255 14.076 -0.702 1.00 88.88 185 LYS A C 1
ATOM 1438 O O . LYS A 1 185 ? -13.064 15.074 -0.016 1.00 88.88 185 LYS A O 1
ATOM 1443 N N . ASP A 1 186 ? -14.067 13.082 -0.350 1.00 87.06 186 ASP A N 1
ATOM 1444 C CA . ASP A 1 186 ? -14.666 13.015 0.973 1.00 87.06 186 ASP A CA 1
ATOM 1445 C C . ASP A 1 186 ? -13.544 12.722 1.982 1.00 87.06 186 ASP A C 1
ATOM 1447 O O . ASP A 1 186 ? -12.903 11.665 1.888 1.00 87.06 186 ASP A O 1
ATOM 1451 N N . PRO A 1 187 ? -13.284 13.629 2.942 1.00 81.31 187 PRO A N 1
ATOM 1452 C CA . PRO A 1 187 ? -12.252 13.426 3.951 1.00 81.31 187 PRO A CA 1
ATOM 1453 C C . PRO A 1 187 ? -12.515 12.199 4.836 1.00 81.31 187 PRO A C 1
ATOM 1455 O O . PRO A 1 187 ? -11.591 11.758 5.515 1.00 81.31 187 PRO A O 1
ATOM 1458 N N . ASN A 1 188 ? -13.733 11.640 4.822 1.00 81.94 188 ASN A N 1
ATOM 1459 C CA . ASN A 1 188 ? -14.105 10.418 5.536 1.00 81.94 188 ASN A CA 1
ATOM 1460 C C . ASN A 1 188 ? -13.869 9.128 4.741 1.00 81.94 188 ASN A C 1
ATOM 1462 O O . ASN A 1 188 ? -14.141 8.047 5.263 1.00 81.94 188 ASN A O 1
ATOM 1466 N N . THR A 1 189 ? -13.439 9.210 3.478 1.00 88.00 189 THR A N 1
ATOM 1467 C CA . THR A 1 189 ? -13.077 8.012 2.712 1.00 88.00 189 THR A CA 1
ATOM 1468 C C . THR A 1 189 ? -11.756 7.468 3.256 1.00 88.00 189 THR A C 1
ATOM 1470 O O . THR A 1 189 ? -10.748 8.182 3.137 1.00 88.00 189 THR A O 1
ATOM 1473 N N . PRO A 1 190 ? -11.723 6.230 3.796 1.00 90.25 190 PRO A N 1
ATOM 1474 C CA . PRO A 1 190 ? -10.484 5.602 4.236 1.00 90.25 190 PRO A CA 1
ATOM 1475 C C . PRO A 1 190 ? -9.528 5.474 3.057 1.00 90.25 190 PRO A C 1
ATOM 1477 O O . PRO A 1 190 ? -9.911 4.946 2.012 1.00 90.25 190 PRO A O 1
ATOM 1480 N N . VAL A 1 191 ? -8.302 5.964 3.225 1.00 93.75 191 VAL A N 1
ATOM 1481 C CA . VAL A 1 191 ? -7.265 5.928 2.192 1.00 93.75 191 VAL A CA 1
ATOM 1482 C C . VAL A 1 191 ? -6.134 5.024 2.646 1.00 93.75 191 VAL A C 1
ATOM 1484 O O . VAL A 1 191 ? -5.621 5.165 3.753 1.00 93.75 191 VAL A O 1
ATOM 1487 N N . PHE A 1 192 ? -5.714 4.136 1.758 1.00 95.62 192 PHE A N 1
ATOM 1488 C CA . PHE A 1 192 ? -4.549 3.293 1.956 1.00 95.62 192 PHE A CA 1
ATOM 1489 C C . PHE A 1 192 ? -3.563 3.542 0.830 1.00 95.62 192 PHE A C 1
ATOM 1491 O O . PHE A 1 192 ? -3.906 3.454 -0.350 1.00 95.62 192 PHE A O 1
ATOM 1498 N N . VAL A 1 193 ? -2.336 3.872 1.202 1.00 97.12 193 VAL A N 1
ATOM 1499 C CA . VAL A 1 193 ? -1.266 4.156 0.252 1.00 97.12 193 VAL A CA 1
ATOM 1500 C C . VAL A 1 193 ? -0.274 3.019 0.307 1.00 97.12 193 VAL A C 1
ATOM 1502 O O . VAL A 1 193 ? 0.182 2.650 1.380 1.00 97.12 193 VAL A O 1
ATOM 1505 N N . HIS A 1 194 ? 0.080 2.478 -0.846 1.00 97.50 194 HIS A N 1
ATOM 1506 C CA . HIS A 1 194 ? 1.034 1.396 -0.949 1.00 97.50 194 HIS A CA 1
ATOM 1507 C C . HIS A 1 194 ? 2.230 1.815 -1.789 1.00 97.50 194 HIS A C 1
ATOM 1509 O O . HIS A 1 194 ? 2.082 2.322 -2.904 1.00 97.50 194 HIS A O 1
ATOM 1515 N N . GLN A 1 195 ? 3.416 1.548 -1.265 1.00 95.25 195 GLN A N 1
ATOM 1516 C CA . GLN A 1 195 ? 4.679 1.733 -1.959 1.00 95.25 195 GLN A CA 1
ATOM 1517 C C . GLN A 1 195 ? 5.693 0.685 -1.488 1.00 95.25 195 GLN A C 1
ATOM 1519 O O . GLN A 1 195 ? 5.401 -0.090 -0.583 1.00 95.25 195 GLN A O 1
ATOM 1524 N N . HIS A 1 196 ? 6.859 0.624 -2.115 1.00 95.25 196 HIS A N 1
ATOM 1525 C CA . HIS A 1 196 ? 7.903 -0.326 -1.772 1.00 95.25 196 HIS A CA 1
ATOM 1526 C C . HIS A 1 196 ? 8.840 0.253 -0.720 1.00 95.25 196 HIS A C 1
ATOM 1528 O O . HIS A 1 196 ? 8.994 -0.325 0.352 1.00 95.25 196 HIS A O 1
ATOM 1534 N N . TYR A 1 197 ? 9.405 1.431 -0.984 1.00 91.56 197 TYR A N 1
ATOM 1535 C CA . TYR A 1 197 ? 10.302 2.089 -0.047 1.00 91.56 197 TYR A CA 1
ATOM 1536 C C . TYR A 1 197 ? 9.556 2.659 1.155 1.00 91.56 197 TYR A C 1
ATOM 1538 O O . TYR A 1 197 ? 8.494 3.279 1.036 1.00 91.56 197 TYR A O 1
ATOM 1546 N N . GLY A 1 198 ? 10.141 2.435 2.326 1.00 89.44 198 GLY A N 1
ATOM 1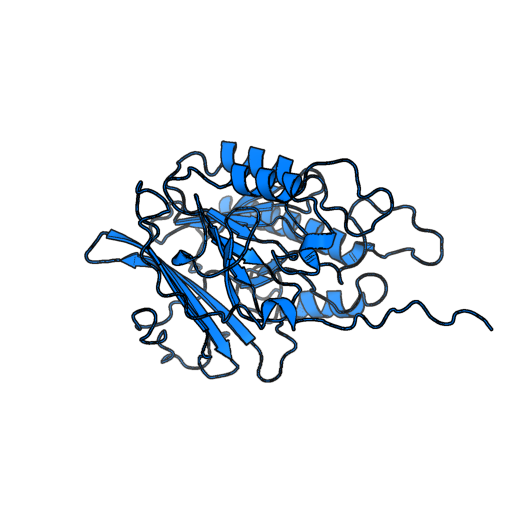547 C CA . GLY A 1 198 ? 9.594 2.819 3.613 1.00 89.44 198 GLY A CA 1
ATOM 1548 C C . GLY A 1 198 ? 10.147 4.128 4.149 1.00 89.44 198 GLY A C 1
ATOM 1549 O O . GLY A 1 198 ? 10.689 4.961 3.421 1.00 89.44 198 GLY A O 1
ATOM 1550 N N . MET A 1 199 ? 10.006 4.279 5.463 1.00 88.06 199 MET A N 1
ATOM 1551 C CA . MET A 1 199 ? 10.584 5.374 6.246 1.00 88.06 199 MET A CA 1
ATOM 1552 C C . MET A 1 199 ? 11.814 4.911 7.040 1.00 88.06 199 MET A C 1
ATOM 1554 O O . MET A 1 199 ? 12.117 5.442 8.104 1.00 88.06 199 MET A O 1
ATOM 1558 N N . ASP A 1 200 ? 12.511 3.890 6.538 1.00 81.88 200 ASP A N 1
ATOM 1559 C CA . ASP A 1 200 ? 13.703 3.311 7.153 1.00 81.88 200 ASP A CA 1
ATOM 1560 C C . ASP A 1 200 ? 14.986 4.078 6.792 1.00 81.88 200 ASP A C 1
ATOM 1562 O O . ASP A 1 200 ? 15.001 4.940 5.911 1.00 81.88 200 ASP A O 1
ATOM 1566 N N . GLY A 1 201 ? 16.084 3.779 7.490 1.00 78.06 201 GLY A N 1
ATOM 1567 C CA . GLY A 1 201 ? 17.357 4.474 7.304 1.00 78.06 201 GLY A CA 1
ATOM 1568 C C . GLY A 1 201 ? 17.911 4.414 5.876 1.00 78.06 201 GLY A C 1
ATOM 1569 O O . GLY A 1 201 ? 18.527 5.387 5.454 1.00 78.06 201 GLY A O 1
ATOM 1570 N N . TYR A 1 202 ? 17.670 3.329 5.130 1.00 78.75 202 TYR A N 1
ATOM 1571 C CA . TYR A 1 202 ? 18.108 3.200 3.739 1.00 78.75 202 TYR A CA 1
ATOM 1572 C C . TYR A 1 202 ? 17.199 3.997 2.811 1.00 78.75 202 TYR A C 1
ATOM 1574 O O . TYR A 1 202 ? 17.685 4.841 2.061 1.00 78.75 202 TYR A O 1
ATOM 1582 N N . SER A 1 203 ? 15.881 3.797 2.913 1.00 79.69 203 SER A N 1
ATOM 1583 C CA . SER A 1 203 ? 14.898 4.545 2.125 1.00 79.69 203 SER A CA 1
ATOM 1584 C C . SER A 1 203 ? 15.084 6.060 2.294 1.00 79.69 203 SER A C 1
ATOM 1586 O O . SER A 1 203 ? 15.085 6.792 1.307 1.00 79.69 203 SER A O 1
ATOM 1588 N N . ASN A 1 204 ? 15.362 6.530 3.517 1.00 79.94 204 ASN A N 1
ATOM 1589 C CA . ASN A 1 204 ? 15.596 7.942 3.839 1.00 79.94 204 ASN A CA 1
ATOM 1590 C C . ASN A 1 204 ? 16.793 8.588 3.121 1.00 79.94 204 ASN A C 1
ATOM 1592 O O . ASN A 1 204 ? 16.845 9.817 3.053 1.00 79.94 204 ASN A O 1
ATOM 1596 N N . LEU A 1 205 ? 17.737 7.806 2.584 1.00 75.00 205 LEU A N 1
ATOM 1597 C CA . LEU A 1 205 ? 18.848 8.325 1.775 1.00 75.00 205 LEU A CA 1
ATOM 1598 C C . LEU A 1 205 ? 18.393 8.768 0.380 1.00 75.00 205 LEU A C 1
ATOM 1600 O O . LEU A 1 205 ? 19.058 9.585 -0.255 1.00 75.00 205 LEU A O 1
ATOM 1604 N N . TRP A 1 206 ? 17.266 8.241 -0.094 1.00 71.94 206 TRP A N 1
ATOM 1605 C CA . TRP A 1 206 ? 16.770 8.458 -1.452 1.00 71.94 206 TRP A CA 1
ATOM 1606 C C . TRP A 1 206 ? 15.854 9.668 -1.584 1.00 71.94 206 TRP A C 1
ATOM 1608 O O . TRP A 1 206 ? 15.503 10.059 -2.697 1.00 71.94 206 TRP A O 1
ATOM 1618 N N . TYR A 1 207 ? 15.462 10.272 -0.467 1.00 76.31 207 TYR A N 1
ATOM 1619 C CA . TYR A 1 207 ? 14.598 11.438 -0.462 1.00 76.31 207 TYR A CA 1
ATOM 1620 C C . TYR A 1 207 ? 15.033 12.440 0.607 1.00 76.31 207 TYR A C 1
ATOM 1622 O O . TYR A 1 207 ? 15.420 12.092 1.725 1.00 76.31 207 TYR A O 1
ATOM 1630 N N . SER A 1 208 ? 14.966 13.722 0.256 1.00 82.44 208 SER A N 1
ATOM 1631 C CA . SER A 1 208 ? 15.256 14.790 1.203 1.00 82.44 208 SER A CA 1
ATOM 1632 C C . SER A 1 208 ? 14.170 14.867 2.274 1.00 82.44 208 SER A C 1
ATOM 1634 O O . SER A 1 208 ? 13.033 14.421 2.092 1.00 82.44 208 SER A O 1
ATOM 1636 N N . GLU A 1 209 ? 14.503 15.483 3.402 1.00 86.94 209 GLU A N 1
ATOM 1637 C CA . GLU A 1 209 ? 13.521 15.761 4.448 1.00 86.94 209 GLU A CA 1
ATOM 1638 C C . GLU A 1 209 ? 12.336 16.580 3.931 1.00 86.94 209 GLU A C 1
ATOM 1640 O O . GLU A 1 209 ? 11.186 16.249 4.204 1.00 86.94 209 GLU A O 1
ATOM 1645 N N . GLU A 1 210 ? 12.599 17.585 3.096 1.00 87.12 210 GLU A N 1
ATOM 1646 C CA . GLU A 1 210 ? 11.551 18.380 2.460 1.00 87.12 210 GLU A CA 1
ATOM 1647 C C . GLU A 1 210 ? 10.598 17.507 1.627 1.00 87.12 210 GLU A C 1
ATOM 1649 O O . GLU A 1 210 ? 9.381 17.686 1.665 1.00 87.12 210 GLU A O 1
ATOM 1654 N N . GLN A 1 211 ? 11.124 16.517 0.904 1.00 85.94 211 GLN A N 1
ATOM 1655 C CA . GLN A 1 211 ? 10.306 15.609 0.098 1.00 85.94 211 GLN A CA 1
ATOM 1656 C C . GLN A 1 211 ? 9.442 14.690 0.964 1.00 85.94 211 GLN A C 1
ATOM 1658 O O . GLN A 1 211 ? 8.276 14.469 0.622 1.00 85.94 211 GLN A O 1
ATOM 1663 N N . ARG A 1 212 ? 9.969 14.201 2.095 1.00 89.00 212 ARG A N 1
ATOM 1664 C CA . ARG A 1 212 ? 9.167 13.475 3.092 1.00 89.00 212 ARG A CA 1
ATOM 1665 C C . ARG A 1 212 ? 8.024 14.331 3.622 1.00 89.00 212 ARG A C 1
ATOM 1667 O O . ARG A 1 212 ? 6.880 13.883 3.637 1.00 89.00 212 ARG A O 1
ATOM 1674 N N . ILE A 1 213 ? 8.327 15.574 3.998 1.00 91.06 213 ILE A N 1
ATOM 1675 C CA . ILE A 1 213 ? 7.346 16.534 4.510 1.00 91.06 213 ILE A CA 1
ATOM 1676 C C . ILE A 1 213 ? 6.256 16.782 3.465 1.00 91.06 213 ILE A C 1
ATOM 1678 O O . ILE A 1 213 ? 5.075 16.730 3.791 1.00 91.06 213 ILE A O 1
ATOM 1682 N N . GLN A 1 214 ? 6.619 16.986 2.198 1.00 90.56 214 GLN A N 1
ATOM 1683 C CA . GLN A 1 214 ? 5.649 17.209 1.123 1.00 90.56 214 GLN A CA 1
ATOM 1684 C C . GLN A 1 214 ? 4.764 15.979 0.855 1.00 90.56 214 GLN A C 1
ATOM 1686 O O . GLN A 1 214 ? 3.583 16.123 0.524 1.00 90.56 214 GLN A O 1
ATOM 1691 N N . PHE A 1 215 ? 5.307 14.762 0.984 1.00 91.88 215 PHE A N 1
ATOM 1692 C CA . PHE A 1 215 ? 4.495 13.547 0.911 1.00 91.88 215 PHE A CA 1
ATOM 1693 C C . PHE A 1 215 ? 3.520 13.475 2.091 1.00 91.88 215 PHE A C 1
ATOM 1695 O O . PHE A 1 215 ? 2.317 13.335 1.877 1.00 91.88 215 PHE A O 1
ATOM 1702 N N . HIS A 1 216 ? 4.010 13.669 3.313 1.00 92.69 216 HIS A N 1
ATOM 1703 C CA . HIS A 1 216 ? 3.189 13.707 4.520 1.00 92.69 216 HIS A CA 1
ATOM 1704 C C . HIS A 1 216 ? 2.046 14.730 4.405 1.00 92.69 216 HIS A C 1
ATOM 1706 O O . HIS A 1 216 ? 0.879 14.388 4.585 1.00 92.69 216 HIS A O 1
ATOM 1712 N N . GLN A 1 217 ? 2.359 15.950 3.958 1.00 91.94 217 GLN A N 1
ATOM 1713 C CA . GLN A 1 217 ? 1.403 17.034 3.705 1.00 91.94 217 GLN A CA 1
ATOM 1714 C C . GLN A 1 217 ? 0.322 16.697 2.665 1.00 91.94 217 GLN A C 1
ATOM 1716 O O . GLN A 1 217 ? -0.731 17.325 2.657 1.00 91.94 217 GLN A O 1
ATOM 1721 N N . THR A 1 218 ? 0.554 15.713 1.790 1.00 92.25 218 THR A N 1
ATOM 1722 C CA . THR A 1 218 ? -0.450 15.262 0.811 1.00 92.25 218 THR A CA 1
ATOM 1723 C C . THR A 1 218 ? -1.535 14.381 1.454 1.00 92.25 218 THR A C 1
ATOM 1725 O O . THR A 1 218 ? -2.605 14.206 0.872 1.00 92.25 218 THR A O 1
ATOM 1728 N N . LEU A 1 219 ? -1.271 13.817 2.635 1.00 91.50 219 LEU A N 1
ATOM 1729 C CA . LEU A 1 219 ? -2.124 12.822 3.293 1.00 91.50 219 LEU A CA 1
ATOM 1730 C C . LEU A 1 219 ? -2.781 13.322 4.584 1.00 91.50 219 LEU A C 1
ATOM 1732 O O . LEU A 1 219 ? -3.898 12.906 4.890 1.00 91.50 219 LEU A O 1
ATOM 1736 N N . VAL A 1 220 ? -2.099 14.188 5.331 1.00 87.88 220 VAL A N 1
ATOM 1737 C CA . VAL A 1 220 ? -2.593 14.777 6.588 1.00 87.88 220 VAL A CA 1
ATOM 1738 C C . VAL A 1 220 ? -3.806 15.692 6.404 1.00 87.88 220 VAL A C 1
ATOM 1740 O O . VAL A 1 220 ? -4.124 16.119 5.293 1.00 87.88 220 VAL A O 1
ATOM 1743 N N . GLY A 1 221 ? -4.514 15.977 7.502 1.00 81.81 221 GLY A N 1
ATOM 1744 C CA . GLY A 1 221 ? -5.734 16.794 7.499 1.00 81.81 221 GLY A CA 1
ATOM 1745 C C . GLY A 1 221 ? -7.002 16.083 7.001 1.00 81.81 221 GLY A C 1
ATOM 1746 O O . GLY A 1 221 ? -8.057 16.707 6.871 1.00 81.81 221 GLY A O 1
ATOM 1747 N N . ARG A 1 222 ? -6.934 14.776 6.717 1.00 84.81 222 ARG A N 1
ATOM 1748 C CA . ARG A 1 222 ? -8.107 13.952 6.377 1.00 84.81 222 ARG A CA 1
ATOM 1749 C C . ARG A 1 222 ? -8.840 13.512 7.645 1.00 84.81 222 ARG A C 1
ATOM 1751 O O . ARG A 1 222 ? -8.212 13.204 8.650 1.00 84.81 222 ARG A O 1
ATOM 1758 N N . ALA A 1 223 ? -10.172 13.433 7.581 1.00 71.06 223 ALA A N 1
ATOM 1759 C CA . ALA A 1 223 ? -10.997 13.034 8.724 1.00 71.06 223 ALA A CA 1
ATOM 1760 C C . ALA A 1 223 ? -10.824 11.553 9.080 1.00 71.06 223 ALA A C 1
ATOM 1762 O O . ALA A 1 223 ? -10.921 11.209 10.250 1.00 71.06 223 ALA A O 1
ATOM 1763 N N . THR A 1 224 ? -10.561 10.692 8.092 1.00 76.25 224 THR A N 1
ATOM 1764 C CA . THR A 1 224 ? -10.043 9.337 8.312 1.00 76.25 224 THR A CA 1
ATOM 1765 C C . THR A 1 224 ? -8.551 9.300 8.038 1.00 76.25 224 THR A C 1
ATOM 1767 O O . THR A 1 224 ? -8.114 9.633 6.932 1.00 76.25 224 THR A O 1
ATOM 1770 N N . LEU A 1 225 ? -7.799 8.832 9.029 1.00 81.06 225 LEU A N 1
ATOM 1771 C CA . LEU A 1 225 ? -6.352 8.713 8.980 1.00 81.06 225 LEU A CA 1
ATOM 1772 C C . LEU A 1 225 ? -5.898 7.745 7.871 1.00 81.06 225 LEU A C 1
ATOM 1774 O O . LEU A 1 225 ? -6.328 6.589 7.865 1.00 81.06 225 LEU A O 1
ATOM 1778 N N . PRO A 1 226 ? -5.044 8.177 6.930 1.00 87.19 226 PRO A N 1
ATOM 1779 C CA . PRO A 1 226 ? -4.474 7.267 5.945 1.00 87.19 226 PRO A CA 1
ATOM 1780 C C . PRO A 1 226 ? -3.534 6.240 6.580 1.00 87.19 226 PRO A C 1
ATOM 1782 O O . PRO A 1 226 ? -2.732 6.603 7.435 1.00 87.19 226 PRO A O 1
ATOM 1785 N N . LEU A 1 227 ? -3.577 4.985 6.120 1.00 90.44 227 LEU A N 1
ATOM 1786 C CA . LEU A 1 227 ? -2.546 3.985 6.434 1.00 90.44 227 LEU A CA 1
ATOM 1787 C C . LEU A 1 227 ? -1.599 3.814 5.245 1.00 90.44 227 LEU A C 1
ATOM 1789 O O . LEU A 1 227 ? -2.040 3.656 4.105 1.00 90.44 227 LEU A O 1
ATOM 1793 N N . ILE A 1 228 ? -0.298 3.789 5.526 1.00 95.00 228 ILE A N 1
ATOM 1794 C CA . ILE A 1 228 ? 0.737 3.539 4.524 1.00 95.00 228 ILE A CA 1
ATOM 1795 C C . ILE A 1 228 ? 1.242 2.101 4.661 1.00 95.00 228 ILE A C 1
ATOM 1797 O O . ILE A 1 228 ? 1.623 1.672 5.745 1.00 95.00 228 ILE A O 1
ATOM 1801 N N . PHE A 1 229 ? 1.278 1.357 3.562 1.00 96.50 229 PHE A N 1
ATOM 1802 C CA . PHE A 1 229 ? 1.932 0.058 3.468 1.00 96.50 229 PHE A CA 1
ATOM 1803 C C . PHE A 1 229 ? 3.227 0.184 2.681 1.00 96.50 229 PHE A C 1
ATOM 1805 O O . PHE A 1 229 ? 3.228 0.695 1.559 1.00 96.50 229 PHE A O 1
ATOM 1812 N N . VAL A 1 230 ? 4.306 -0.313 3.272 1.00 96.19 230 VAL A N 1
ATOM 1813 C CA . VAL A 1 230 ? 5.654 -0.293 2.692 1.00 96.19 230 VAL A CA 1
ATOM 1814 C C . VAL A 1 230 ? 6.272 -1.686 2.738 1.00 96.19 230 VAL A C 1
ATOM 1816 O O . VAL A 1 230 ? 5.706 -2.578 3.368 1.00 96.19 230 VAL A O 1
ATOM 1819 N N . GLY A 1 231 ? 7.390 -1.906 2.057 1.00 93.81 231 GLY A N 1
ATOM 1820 C CA . GLY A 1 231 ? 8.150 -3.155 2.088 1.00 93.81 231 GLY A CA 1
ATOM 1821 C C . GLY A 1 231 ? 9.644 -2.875 2.225 1.00 93.81 231 GLY A C 1
ATOM 1822 O O . GLY A 1 231 ? 10.060 -2.123 3.105 1.00 93.81 231 GLY A O 1
ATOM 1823 N N . HIS A 1 232 ? 10.443 -3.467 1.336 1.00 93.75 232 HIS A N 1
ATOM 1824 C CA . HIS A 1 232 ? 11.889 -3.260 1.197 1.00 93.75 232 HIS A CA 1
ATOM 1825 C C . HIS A 1 232 ? 12.762 -3.834 2.326 1.00 93.75 232 HIS A C 1
ATOM 1827 O O . HIS A 1 232 ? 13.653 -4.637 2.072 1.00 93.75 232 HIS A O 1
ATOM 1833 N N . THR A 1 233 ? 12.506 -3.507 3.594 1.00 91.69 233 THR A N 1
ATOM 1834 C CA . THR A 1 233 ? 13.425 -3.886 4.691 1.00 91.69 233 THR A CA 1
ATOM 1835 C C . THR A 1 233 ? 13.330 -5.356 5.105 1.00 91.69 233 THR A C 1
ATOM 1837 O O . THR A 1 233 ? 14.077 -5.822 5.967 1.00 91.69 233 THR A O 1
ATOM 1840 N N . HIS A 1 234 ? 12.356 -6.078 4.547 1.00 92.06 234 HIS A N 1
ATOM 1841 C CA . HIS A 1 234 ? 11.962 -7.439 4.904 1.00 92.06 234 HIS A CA 1
ATOM 1842 C C . HIS A 1 234 ? 11.440 -7.604 6.342 1.00 92.06 234 HIS A C 1
ATOM 1844 O O . HIS A 1 234 ? 10.987 -8.699 6.685 1.00 92.06 234 HIS A O 1
ATOM 1850 N N . ALA A 1 235 ? 11.470 -6.579 7.193 1.00 90.31 235 ALA A N 1
ATOM 1851 C CA . ALA A 1 235 ? 10.990 -6.644 8.569 1.00 90.31 235 ALA A CA 1
ATOM 1852 C C . ALA A 1 235 ? 9.475 -6.400 8.636 1.00 90.31 235 ALA A C 1
ATOM 1854 O O . ALA A 1 235 ? 8.969 -5.466 8.027 1.00 90.31 235 ALA A O 1
ATOM 1855 N N . ALA A 1 236 ? 8.758 -7.218 9.411 1.00 91.88 236 ALA A N 1
ATOM 1856 C CA . ALA A 1 236 ? 7.379 -6.903 9.771 1.00 91.88 236 ALA A CA 1
ATOM 1857 C C . ALA A 1 236 ? 7.407 -5.824 10.855 1.00 91.88 236 ALA A C 1
ATOM 1859 O O . ALA A 1 236 ? 8.017 -6.053 11.898 1.00 91.88 236 ALA A O 1
ATOM 1860 N N . GLN A 1 237 ? 6.796 -4.664 10.619 1.00 92.06 237 GLN A N 1
ATOM 1861 C CA . GLN A 1 237 ? 6.721 -3.582 11.609 1.00 92.06 237 GLN A CA 1
ATOM 1862 C C . GLN A 1 237 ? 5.437 -2.763 11.423 1.00 92.06 237 GLN A C 1
ATOM 1864 O O . GLN A 1 237 ? 4.902 -2.651 10.323 1.00 92.06 237 GLN A O 1
ATOM 1869 N N . LEU A 1 238 ? 4.970 -2.176 12.513 1.00 92.00 238 LEU A N 1
ATOM 1870 C CA . LEU A 1 238 ? 3.829 -1.279 12.652 1.00 92.00 238 LEU A CA 1
ATOM 1871 C C . LEU A 1 238 ? 4.299 -0.073 13.471 1.00 92.00 238 LEU A C 1
ATOM 1873 O O . LEU A 1 238 ? 4.457 -0.186 14.683 1.00 92.00 238 LEU A O 1
ATOM 1877 N N . TYR A 1 239 ? 4.530 1.066 12.826 1.00 91.12 239 TYR A N 1
ATOM 1878 C CA . TYR A 1 239 ? 5.031 2.285 13.469 1.00 91.12 239 TYR A CA 1
ATOM 1879 C C . TYR A 1 239 ? 4.301 3.530 12.968 1.00 91.12 239 TYR A C 1
ATOM 1881 O O . TYR A 1 239 ? 3.524 3.477 12.019 1.00 91.12 239 TYR A O 1
ATOM 1889 N N . TRP A 1 240 ? 4.572 4.671 13.588 1.00 91.94 240 TRP A N 1
ATOM 1890 C CA . TRP A 1 240 ? 4.037 5.964 13.182 1.00 91.94 240 TRP A CA 1
ATOM 1891 C C . TRP A 1 240 ? 5.100 6.813 12.498 1.00 91.94 240 TRP A C 1
ATOM 1893 O O . TRP A 1 240 ? 6.287 6.668 12.784 1.00 91.94 240 TRP A O 1
ATOM 1903 N N . TRP A 1 241 ? 4.679 7.706 11.605 1.00 92.94 241 TRP A N 1
ATOM 1904 C CA . TRP A 1 241 ? 5.548 8.616 10.862 1.00 92.94 241 TRP A CA 1
ATOM 1905 C C . TRP A 1 241 ? 4.930 10.012 10.764 1.00 92.94 241 TRP A C 1
ATOM 1907 O O . TRP A 1 241 ? 3.825 10.155 10.251 1.00 92.94 241 TRP A O 1
ATOM 1917 N N . ASN A 1 242 ? 5.640 11.049 11.214 1.00 91.69 242 ASN A N 1
ATOM 1918 C CA . ASN A 1 242 ? 5.145 12.440 11.214 1.00 91.69 242 ASN A CA 1
ATOM 1919 C C . ASN A 1 242 ? 5.693 13.299 10.060 1.00 91.69 242 ASN A C 1
ATOM 1921 O O . ASN A 1 242 ? 5.764 14.526 10.143 1.00 91.69 242 ASN A O 1
ATOM 1925 N N . GLY A 1 243 ? 6.183 12.651 9.003 1.00 90.88 243 GLY A N 1
ATOM 1926 C CA . GLY A 1 243 ? 6.828 13.329 7.884 1.00 90.88 243 GLY A CA 1
ATOM 1927 C C . GLY A 1 243 ? 8.335 13.508 8.036 1.00 90.88 243 GLY A C 1
ATOM 1928 O O . GLY A 1 243 ? 9.003 13.721 7.036 1.00 90.88 243 GLY A O 1
ATOM 1929 N N . THR A 1 244 ? 8.911 13.381 9.232 1.00 89.25 244 THR A N 1
ATOM 1930 C CA . THR A 1 244 ? 10.375 13.492 9.414 1.00 89.25 244 THR A CA 1
ATOM 1931 C C . THR A 1 244 ? 10.963 12.363 10.244 1.00 89.25 244 THR A C 1
ATOM 1933 O O . THR A 1 244 ? 12.062 11.907 9.943 1.00 89.25 244 THR A O 1
ATOM 1936 N N . HIS A 1 245 ? 10.216 11.869 11.229 1.00 90.50 245 HIS A N 1
ATOM 1937 C CA . HIS A 1 245 ? 10.655 10.846 12.167 1.00 90.50 245 HIS A CA 1
ATOM 1938 C C . HIS A 1 245 ? 9.666 9.684 12.203 1.00 90.50 245 HIS A C 1
ATOM 1940 O O . HIS A 1 245 ? 8.476 9.855 11.925 1.00 90.50 245 HIS A O 1
ATOM 1946 N N . THR A 1 246 ? 10.175 8.506 12.562 1.00 91.56 246 THR A N 1
ATOM 1947 C CA . THR A 1 246 ? 9.387 7.297 12.815 1.00 91.56 246 THR A CA 1
ATOM 1948 C C . THR A 1 246 ? 9.483 6.888 14.277 1.00 91.56 246 THR A C 1
ATOM 1950 O O . THR A 1 246 ? 10.556 7.018 14.866 1.00 91.56 246 THR A O 1
ATOM 1953 N N . GLY A 1 247 ? 8.419 6.330 14.848 1.00 88.19 247 GLY A N 1
ATOM 1954 C CA . GLY A 1 247 ? 8.439 5.831 16.224 1.00 88.19 247 GLY A CA 1
ATOM 1955 C C . GLY A 1 247 ? 7.069 5.388 16.720 1.00 88.19 247 GLY A C 1
ATOM 1956 O O . GLY A 1 247 ? 6.146 5.199 15.924 1.00 88.19 247 GLY A O 1
ATOM 1957 N N . ALA A 1 248 ? 6.930 5.238 18.038 1.00 87.62 248 ALA A N 1
ATOM 1958 C CA . ALA A 1 248 ? 5.618 5.121 18.663 1.00 87.62 248 ALA A CA 1
ATOM 1959 C C . ALA A 1 248 ? 4.864 6.455 18.541 1.00 87.62 248 ALA A C 1
ATOM 1961 O O . ALA A 1 248 ? 5.479 7.522 18.528 1.00 87.62 248 ALA A O 1
ATOM 1962 N N . ARG A 1 249 ? 3.525 6.420 18.483 1.00 85.25 249 ARG A N 1
ATOM 1963 C CA . ARG A 1 249 ? 2.718 7.642 18.322 1.00 85.25 249 ARG A CA 1
ATOM 1964 C C . ARG A 1 249 ? 3.007 8.687 19.395 1.00 85.25 249 ARG A C 1
ATOM 1966 O O . ARG A 1 249 ? 3.108 9.869 19.075 1.00 85.25 249 ARG A O 1
ATOM 1973 N N . ALA A 1 250 ? 3.135 8.233 20.642 1.00 86.19 250 ALA A N 1
ATOM 1974 C CA . ALA A 1 250 ? 3.348 9.075 21.816 1.00 86.19 250 ALA A CA 1
ATOM 1975 C C . ALA A 1 250 ? 4.676 9.852 21.780 1.00 86.19 250 ALA A C 1
ATOM 1977 O O . ALA A 1 250 ? 4.779 10.901 22.411 1.00 86.19 250 ALA A O 1
ATOM 1978 N N . ASP A 1 251 ? 5.656 9.370 21.013 1.00 87.38 251 ASP A N 1
ATOM 1979 C CA . ASP A 1 251 ? 6.984 9.981 20.909 1.00 87.38 251 ASP A CA 1
ATOM 1980 C C . ASP A 1 251 ? 7.075 11.002 19.763 1.00 87.38 251 ASP A C 1
ATOM 1982 O O . ASP A 1 251 ? 8.083 11.696 19.615 1.00 87.38 251 ASP A O 1
ATOM 1986 N N . LEU A 1 252 ? 6.037 11.097 18.924 1.00 86.56 252 LEU A N 1
ATOM 1987 C CA . LEU A 1 252 ? 6.014 11.968 17.754 1.00 86.56 252 LEU A CA 1
ATOM 1988 C C . LEU A 1 252 ? 5.201 13.232 18.013 1.00 86.56 252 LEU A C 1
ATOM 1990 O O . LEU A 1 252 ? 4.068 13.195 18.490 1.00 86.56 252 LEU A O 1
ATOM 1994 N N . THR A 1 253 ? 5.761 14.366 17.602 1.00 87.88 253 THR A N 1
ATOM 1995 C CA . THR A 1 253 ? 5.057 15.649 17.590 1.00 87.88 253 THR A CA 1
ATOM 1996 C C . THR A 1 253 ? 4.274 15.832 16.291 1.00 87.88 253 THR A C 1
ATOM 1998 O O . THR A 1 253 ? 4.677 15.347 15.231 1.00 87.88 253 THR A O 1
ATOM 2001 N N . GLY A 1 254 ? 3.168 16.577 16.375 1.00 87.00 254 GLY A N 1
ATOM 2002 C CA . GLY A 1 254 ? 2.319 16.903 15.229 1.00 87.00 254 GLY A CA 1
ATOM 2003 C C . GLY A 1 254 ? 1.446 15.741 14.754 1.00 87.00 254 GLY A C 1
ATOM 2004 O O . GLY A 1 254 ? 1.312 14.720 15.436 1.00 87.00 254 GLY A O 1
ATOM 2005 N N . GLU A 1 255 ? 0.835 15.923 13.580 1.00 88.25 255 GLU A N 1
ATOM 2006 C CA . GLU A 1 255 ? 0.105 14.845 12.915 1.00 88.25 255 GLU A CA 1
ATOM 2007 C C . GLU A 1 255 ? 1.082 13.742 12.508 1.00 88.25 255 GLU A C 1
ATOM 2009 O O . GLU A 1 255 ? 2.139 14.022 11.945 1.00 88.25 255 GLU A O 1
ATOM 2014 N N . ALA A 1 256 ? 0.728 12.496 12.809 1.00 89.94 256 ALA A N 1
ATOM 2015 C CA . ALA A 1 256 ? 1.491 11.325 12.414 1.00 89.94 256 ALA A CA 1
ATOM 2016 C C . ALA A 1 256 ? 0.572 10.333 11.709 1.00 89.94 256 ALA A C 1
ATOM 2018 O O . ALA A 1 256 ? -0.608 10.218 12.037 1.00 89.94 256 ALA A O 1
ATOM 2019 N N . LEU A 1 257 ? 1.129 9.609 10.747 1.00 91.00 257 LEU A N 1
ATOM 2020 C CA . LEU A 1 257 ? 0.440 8.599 9.963 1.00 91.00 257 LEU A CA 1
ATOM 2021 C C . LEU A 1 257 ? 0.934 7.207 10.371 1.00 91.00 257 LEU A C 1
ATOM 2023 O O . LEU A 1 257 ? 2.145 7.019 10.525 1.00 91.00 257 LEU A O 1
ATOM 2027 N N . PRO A 1 258 ? 0.039 6.225 10.527 1.00 91.81 258 PRO A N 1
ATOM 2028 C CA . PRO A 1 258 ? 0.429 4.850 10.758 1.00 91.81 258 PRO A CA 1
ATOM 2029 C C . PRO A 1 258 ? 1.080 4.277 9.492 1.00 91.81 258 PRO A C 1
ATOM 2031 O O . PRO A 1 258 ? 0.706 4.605 8.359 1.00 91.81 258 PRO A O 1
ATOM 2034 N N . VAL A 1 259 ? 2.056 3.394 9.691 1.00 93.19 259 VAL A N 1
ATOM 2035 C CA . VAL A 1 259 ? 2.816 2.720 8.639 1.00 93.19 259 VAL A CA 1
ATOM 2036 C C . VAL A 1 259 ? 2.967 1.238 8.966 1.00 93.19 259 VAL A C 1
ATOM 2038 O O . VAL A 1 259 ? 3.551 0.862 9.981 1.00 93.19 259 VAL A O 1
ATOM 2041 N N . ALA A 1 260 ? 2.483 0.385 8.070 1.00 94.56 260 ALA A N 1
ATOM 2042 C CA . ALA A 1 260 ? 2.693 -1.052 8.118 1.00 94.56 260 ALA A CA 1
ATOM 2043 C C . ALA A 1 260 ? 3.810 -1.453 7.145 1.00 94.56 260 ALA A C 1
ATOM 2045 O O . ALA A 1 260 ? 3.622 -1.480 5.927 1.00 94.56 260 ALA A O 1
ATOM 2046 N N . ASN A 1 261 ? 4.975 -1.786 7.691 1.00 94.81 261 ASN A N 1
ATOM 2047 C CA . ASN A 1 261 ? 6.092 -2.346 6.948 1.00 94.81 261 ASN A CA 1
ATOM 2048 C C . ASN A 1 261 ? 5.912 -3.854 6.788 1.00 94.81 261 ASN A C 1
ATOM 2050 O O . ASN A 1 261 ? 5.988 -4.620 7.750 1.00 94.81 261 ASN A O 1
ATOM 2054 N N . THR A 1 262 ? 5.574 -4.250 5.571 1.00 94.69 262 THR A N 1
ATOM 2055 C CA . THR A 1 262 ? 5.214 -5.614 5.207 1.00 94.69 262 THR A CA 1
ATOM 2056 C C . THR A 1 262 ? 6.451 -6.521 5.215 1.00 94.69 262 THR A C 1
ATOM 2058 O O . THR A 1 262 ? 7.497 -6.153 4.677 1.00 94.69 262 THR A O 1
ATOM 2061 N N . PRO A 1 263 ? 6.365 -7.725 5.813 1.00 92.62 263 PRO A N 1
ATOM 2062 C CA . PRO A 1 263 ? 7.474 -8.671 5.783 1.00 92.62 263 PRO A CA 1
ATOM 2063 C C . PRO A 1 263 ? 7.739 -9.187 4.368 1.00 92.62 263 PRO A C 1
ATOM 2065 O O . PRO A 1 263 ? 6.835 -9.262 3.538 1.00 92.62 263 PRO A O 1
ATOM 2068 N N . SER A 1 264 ? 8.964 -9.663 4.137 1.00 91.88 264 SER A N 1
ATOM 2069 C CA . SER A 1 264 ? 9.256 -10.466 2.946 1.00 91.88 264 SER A CA 1
ATOM 2070 C C . SER A 1 264 ? 8.595 -11.843 3.037 1.00 91.88 264 SER A C 1
ATOM 2072 O O . SER A 1 264 ? 8.677 -12.521 4.067 1.00 91.88 264 SER A O 1
ATOM 2074 N N . THR A 1 265 ? 7.997 -12.287 1.930 1.00 90.44 265 THR A N 1
ATOM 2075 C CA . THR A 1 265 ? 7.454 -13.645 1.795 1.00 90.44 265 THR A CA 1
ATOM 2076 C C . THR A 1 265 ? 8.537 -14.702 1.577 1.00 90.44 265 THR A C 1
ATOM 2078 O O . THR A 1 265 ? 8.244 -15.883 1.706 1.00 90.44 265 THR A O 1
ATOM 2081 N N . ASN A 1 266 ? 9.787 -14.311 1.295 1.00 88.19 266 ASN A N 1
ATOM 2082 C CA . ASN A 1 266 ? 10.931 -15.223 1.133 1.00 88.19 266 ASN A CA 1
ATOM 2083 C C . ASN A 1 266 ? 11.547 -15.656 2.483 1.00 88.19 266 ASN A C 1
ATOM 2085 O O . ASN A 1 266 ? 12.741 -15.924 2.600 1.00 88.19 266 ASN A O 1
ATOM 2089 N N . LYS A 1 267 ? 10.743 -15.653 3.547 1.00 85.38 267 LYS A N 1
ATOM 2090 C CA . LYS A 1 267 ? 11.145 -16.116 4.875 1.00 85.38 267 LYS A CA 1
ATOM 2091 C C . LYS A 1 267 ? 10.629 -17.520 5.113 1.00 85.38 267 LYS A C 1
ATOM 2093 O O . LYS A 1 267 ? 9.571 -17.890 4.611 1.00 85.38 267 LYS A O 1
ATOM 2098 N N . GLU A 1 268 ? 11.342 -18.248 5.961 1.00 87.06 268 GLU A N 1
ATOM 2099 C CA . GLU A 1 268 ? 10.897 -19.527 6.495 1.00 87.06 268 GLU A CA 1
ATOM 2100 C C . GLU A 1 268 ? 10.864 -19.455 8.027 1.00 87.06 268 GLU A C 1
ATOM 2102 O O . GLU A 1 268 ? 11.914 -19.255 8.645 1.00 87.06 268 GLU A O 1
ATOM 2107 N N . PRO A 1 269 ? 9.685 -19.590 8.663 1.00 88.50 269 PRO A N 1
ATOM 2108 C CA . PRO A 1 269 ? 8.354 -19.700 8.047 1.00 88.50 269 PRO A CA 1
ATOM 2109 C C . PRO A 1 269 ? 7.918 -18.423 7.300 1.00 88.50 269 PRO A C 1
ATOM 2111 O O . PRO A 1 269 ? 8.256 -17.308 7.705 1.00 88.50 269 PRO A O 1
ATOM 2114 N N . THR A 1 270 ? 7.122 -18.585 6.235 1.00 90.56 270 THR A N 1
ATOM 2115 C CA . THR A 1 270 ? 6.597 -17.467 5.426 1.00 90.56 270 THR A CA 1
ATOM 2116 C C . THR A 1 270 ? 5.811 -16.475 6.270 1.00 90.56 270 THR A C 1
ATOM 2118 O O . THR A 1 270 ? 4.991 -16.863 7.103 1.00 90.56 270 THR A O 1
ATOM 2121 N N . GLN A 1 271 ? 6.016 -15.186 6.017 1.00 92.56 271 GLN A N 1
ATOM 2122 C CA . GLN A 1 271 ? 5.356 -14.103 6.735 1.00 92.56 271 GLN A CA 1
ATOM 2123 C C . GLN A 1 271 ? 4.477 -13.264 5.804 1.00 92.56 271 GLN A C 1
ATOM 2125 O O . GLN A 1 271 ? 4.898 -12.920 4.704 1.00 92.56 271 GLN A O 1
ATOM 2130 N N . ILE A 1 272 ? 3.267 -12.916 6.255 1.00 93.81 272 ILE A N 1
ATOM 2131 C CA . ILE A 1 272 ? 2.354 -11.973 5.581 1.00 93.81 272 ILE A CA 1
ATOM 2132 C C . ILE A 1 272 ? 1.592 -11.147 6.618 1.00 93.81 272 ILE A C 1
ATOM 2134 O O . ILE A 1 272 ? 1.352 -11.621 7.727 1.00 93.81 272 ILE A O 1
ATOM 2138 N N . PHE A 1 273 ? 1.130 -9.951 6.259 1.00 94.69 273 PHE A N 1
ATOM 2139 C CA . PHE A 1 273 ? 0.104 -9.274 7.052 1.00 94.69 273 PHE A CA 1
ATOM 2140 C C . PHE A 1 273 ? -1.299 -9.688 6.609 1.00 94.69 273 PHE A C 1
ATOM 2142 O O . PHE A 1 273 ? -1.635 -9.629 5.427 1.00 94.69 273 PHE A O 1
ATOM 2149 N N . ALA A 1 274 ? -2.135 -10.061 7.576 1.00 93.38 274 ALA A N 1
ATOM 2150 C CA . ALA A 1 274 ? -3.580 -10.036 7.413 1.00 93.38 274 ALA A CA 1
ATOM 2151 C C . ALA A 1 274 ? -4.078 -8.635 7.779 1.00 93.38 274 ALA A C 1
ATOM 2153 O O . ALA A 1 274 ? -3.696 -8.099 8.822 1.00 93.38 274 ALA A O 1
ATOM 2154 N N . VAL A 1 275 ? -4.940 -8.061 6.938 1.00 92.88 275 VAL A N 1
ATOM 2155 C CA . VAL A 1 275 ? -5.497 -6.715 7.122 1.00 92.88 275 VAL A CA 1
ATOM 2156 C C . VAL A 1 275 ? -7.010 -6.767 6.983 1.00 92.88 275 VAL A C 1
ATOM 2158 O O . VAL A 1 275 ? -7.529 -7.374 6.046 1.00 92.88 275 VAL A O 1
ATOM 2161 N N . GLU A 1 276 ? -7.718 -6.102 7.888 1.00 91.00 276 GLU A N 1
ATOM 2162 C CA . GLU A 1 276 ? -9.164 -5.936 7.803 1.00 91.00 276 GLU A CA 1
ATOM 2163 C C . GLU A 1 276 ? -9.576 -4.525 8.204 1.00 91.00 276 GLU A C 1
ATOM 2165 O O . GLU A 1 276 ? -9.217 -4.034 9.273 1.00 91.00 276 GLU A O 1
ATOM 2170 N N . LEU A 1 277 ? -10.382 -3.902 7.350 1.00 88.56 277 LEU A N 1
ATOM 2171 C CA . LEU A 1 277 ? -11.148 -2.717 7.694 1.00 88.56 277 LEU A CA 1
ATOM 2172 C C . LEU A 1 277 ? -12.568 -3.154 8.047 1.00 88.56 277 LEU A C 1
ATOM 2174 O O . LEU A 1 277 ? -13.262 -3.746 7.219 1.00 88.56 277 LEU A O 1
ATOM 2178 N N . ARG A 1 278 ? -13.011 -2.844 9.263 1.00 85.50 278 ARG A N 1
ATOM 2179 C CA . ARG A 1 278 ? -14.354 -3.178 9.742 1.00 85.50 278 ARG A CA 1
ATOM 2180 C C . ARG A 1 278 ? -15.035 -1.974 10.365 1.00 85.50 278 ARG A C 1
ATOM 2182 O O . ARG A 1 278 ? -14.382 -1.011 10.753 1.00 85.50 278 ARG A O 1
ATOM 2189 N N . ARG A 1 279 ? -16.354 -2.056 10.515 1.00 84.12 279 ARG A N 1
ATOM 2190 C CA . ARG A 1 279 ? -17.102 -1.139 11.372 1.00 84.12 279 ARG A CA 1
ATOM 2191 C C . ARG A 1 279 ? -17.300 -1.793 12.732 1.00 84.12 279 ARG A C 1
ATOM 2193 O O . ARG A 1 279 ? -17.764 -2.929 12.806 1.00 84.12 279 ARG A O 1
ATOM 2200 N N . ASP A 1 280 ? -16.925 -1.094 13.789 1.00 80.31 280 ASP A N 1
ATOM 2201 C CA . ASP A 1 280 ? -17.236 -1.498 15.148 1.00 80.31 280 ASP A CA 1
ATOM 2202 C C . ASP A 1 280 ? -18.750 -1.397 15.386 1.00 80.31 280 ASP A C 1
ATOM 2204 O O . ASP A 1 280 ? -19.386 -0.405 15.027 1.00 80.31 280 ASP A O 1
ATOM 2208 N N . ALA A 1 281 ? -19.342 -2.457 15.933 1.00 78.56 281 ALA A N 1
ATOM 2209 C CA . ALA A 1 281 ? -20.794 -2.592 15.995 1.00 78.56 281 ALA A CA 1
ATOM 2210 C C . ALA A 1 281 ? -21.441 -1.688 17.055 1.00 78.56 281 ALA A C 1
ATOM 2212 O O . ALA A 1 281 ? -22.605 -1.329 16.900 1.00 78.56 281 ALA A O 1
ATOM 2213 N N . SER A 1 282 ? -20.717 -1.331 18.122 1.00 80.19 282 SER A N 1
ATOM 2214 C CA . SER A 1 282 ? -21.259 -0.516 19.213 1.00 80.19 282 SER A CA 1
ATOM 2215 C C . SER A 1 282 ? -21.062 0.976 18.961 1.00 80.19 282 SER A C 1
ATOM 2217 O O . SER A 1 282 ? -21.996 1.754 19.131 1.00 80.19 282 SER A O 1
ATOM 2219 N N . SER A 1 283 ? -19.868 1.377 18.528 1.00 79.25 283 SER A N 1
ATOM 2220 C CA . SER A 1 283 ? -19.526 2.781 18.272 1.00 79.25 283 SER A CA 1
ATOM 2221 C C . SER A 1 283 ? -19.857 3.236 16.849 1.00 79.25 283 SER A C 1
ATOM 2223 O O . SER A 1 283 ? -19.950 4.432 16.578 1.00 79.25 283 SER A O 1
ATOM 2225 N N . GLY A 1 284 ? -19.988 2.299 15.906 1.00 79.06 28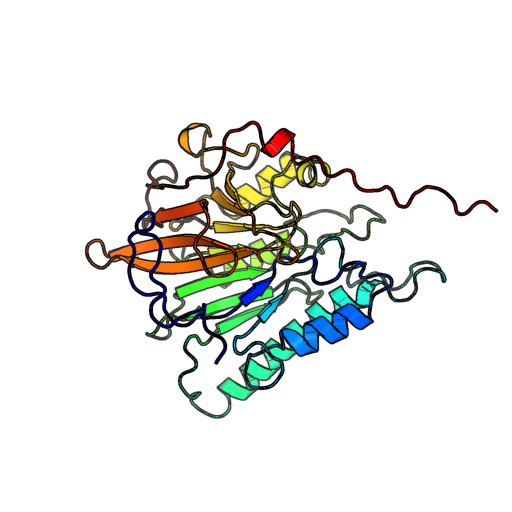4 GLY A N 1
ATOM 2226 C CA . GLY A 1 284 ? -20.067 2.610 14.483 1.00 79.06 284 GLY A CA 1
ATOM 2227 C C . GLY A 1 284 ? -18.749 3.126 13.892 1.00 79.06 284 GLY A C 1
ATOM 2228 O O . GLY A 1 284 ? -18.734 3.484 12.709 1.00 79.06 284 GLY A O 1
ATOM 2229 N N . ALA A 1 285 ? -17.658 3.175 14.665 1.00 80.31 285 ALA A N 1
ATOM 2230 C CA . ALA A 1 285 ? -16.355 3.640 14.207 1.00 80.31 285 ALA A CA 1
ATOM 2231 C C . ALA A 1 285 ? -15.750 2.673 13.183 1.00 80.31 285 ALA A C 1
ATOM 2233 O O . ALA A 1 285 ? -16.021 1.472 13.201 1.00 80.31 285 ALA A O 1
ATOM 2234 N N . LEU A 1 286 ? -14.931 3.187 12.268 1.00 83.44 286 LEU A N 1
ATOM 2235 C CA . LEU A 1 286 ? -14.131 2.327 11.404 1.00 83.44 286 LEU A CA 1
ATOM 2236 C C . LEU A 1 286 ? -12.888 1.892 12.175 1.00 83.44 286 LEU A C 1
ATOM 2238 O O . LEU A 1 286 ? -12.187 2.721 12.738 1.00 83.44 286 LEU A O 1
ATOM 2242 N N . VAL A 1 287 ? -12.619 0.594 12.200 1.00 85.88 287 VAL A N 1
ATOM 2243 C CA . VAL A 1 287 ? -11.459 0.007 12.866 1.00 85.88 287 VAL A CA 1
ATOM 2244 C C . VAL A 1 287 ? -10.666 -0.759 11.831 1.00 85.88 287 VAL A C 1
ATOM 2246 O O . VAL A 1 287 ? -11.186 -1.650 11.156 1.00 85.88 287 VAL A O 1
ATOM 2249 N N . LEU A 1 288 ? -9.398 -0.404 11.721 1.00 88.88 288 LEU A N 1
ATOM 2250 C CA . LEU A 1 288 ? -8.430 -1.090 10.896 1.00 88.88 288 LEU A CA 1
ATOM 2251 C C . LEU A 1 288 ? -7.607 -2.018 11.775 1.00 88.88 288 LEU A C 1
ATOM 2253 O O . LEU A 1 288 ? -7.048 -1.576 12.772 1.00 88.88 288 LEU A O 1
ATOM 2257 N N . ARG A 1 289 ? -7.526 -3.293 11.408 1.00 90.62 289 ARG A N 1
ATOM 2258 C CA . ARG A 1 289 ? -6.760 -4.310 12.128 1.00 90.62 289 ARG A CA 1
ATOM 2259 C C . ARG A 1 289 ? -5.687 -4.881 11.222 1.00 90.62 289 ARG A C 1
ATOM 2261 O O . ARG A 1 289 ? -5.970 -5.223 10.075 1.00 90.62 289 ARG A O 1
ATOM 2268 N N . VAL A 1 290 ? -4.481 -5.008 11.756 1.00 92.88 290 VAL A N 1
ATOM 2269 C CA . VAL A 1 290 ? -3.328 -5.612 11.092 1.00 92.88 290 VAL A CA 1
ATOM 2270 C C . VAL A 1 290 ? -2.725 -6.647 12.033 1.00 92.88 290 VAL A C 1
ATOM 2272 O O . VAL A 1 290 ? -2.529 -6.374 13.214 1.00 92.88 290 VAL A O 1
ATOM 2275 N N . ALA A 1 291 ? -2.441 -7.845 11.530 1.00 92.88 291 ALA A N 1
ATOM 2276 C CA . ALA A 1 291 ? -1.735 -8.869 12.295 1.00 92.88 291 ALA A CA 1
ATOM 2277 C C . ALA A 1 291 ? -0.767 -9.647 11.407 1.00 92.88 291 ALA A C 1
ATOM 2279 O O . ALA A 1 291 ? -1.105 -10.036 10.285 1.00 92.88 291 ALA A O 1
ATOM 2280 N N . LEU A 1 292 ? 0.437 -9.886 11.923 1.00 93.38 292 LEU A N 1
ATOM 2281 C CA . LEU A 1 292 ? 1.450 -10.709 11.286 1.00 93.38 292 LEU A CA 1
ATOM 2282 C C . LEU A 1 292 ? 1.041 -12.170 11.372 1.00 93.38 292 LEU A C 1
ATOM 2284 O O . LEU A 1 292 ? 0.878 -12.733 12.452 1.00 93.38 292 LEU A O 1
ATOM 2288 N N . ARG A 1 293 ? 0.949 -12.805 10.216 1.00 90.94 293 ARG A N 1
ATOM 2289 C CA . ARG A 1 293 ? 0.865 -14.247 10.079 1.00 90.94 293 ARG A CA 1
ATOM 2290 C C . ARG A 1 293 ? 2.259 -14.801 9.811 1.00 90.94 293 ARG A C 1
ATOM 2292 O O . ARG A 1 293 ? 2.941 -14.307 8.919 1.00 90.94 293 ARG A O 1
ATOM 2299 N N . THR A 1 294 ? 2.630 -15.847 10.538 1.00 90.38 294 THR A N 1
ATOM 2300 C CA . THR A 1 294 ? 3.916 -16.539 10.426 1.00 90.38 294 THR A CA 1
ATOM 2301 C C . THR A 1 294 ? 3.635 -18.026 10.209 1.00 90.38 294 THR A C 1
ATOM 2303 O O . THR A 1 294 ? 3.277 -18.744 11.141 1.00 90.38 294 THR A O 1
ATOM 2306 N N . GLY A 1 295 ? 3.715 -18.481 8.959 1.00 88.00 295 GLY A N 1
ATOM 2307 C CA . GLY A 1 295 ? 3.276 -19.811 8.538 1.00 88.00 295 GLY A CA 1
ATOM 2308 C C . GLY A 1 295 ? 1.828 -20.091 8.958 1.00 88.00 295 GLY A C 1
ATOM 2309 O O . GLY A 1 295 ? 0.889 -19.384 8.572 1.00 88.00 295 GLY A O 1
ATOM 2310 N N . ASP A 1 296 ? 1.663 -21.104 9.809 1.00 85.88 296 ASP A N 1
ATOM 2311 C CA . ASP A 1 296 ? 0.369 -21.563 10.313 1.00 85.88 296 ASP A CA 1
ATOM 2312 C C . ASP A 1 296 ? -0.020 -20.980 11.691 1.00 85.88 296 ASP A C 1
ATOM 2314 O O . ASP A 1 296 ? -1.054 -21.369 12.253 1.00 85.88 296 ASP A O 1
ATOM 2318 N N . SER A 1 297 ? 0.700 -19.976 12.204 1.00 88.38 297 SER A N 1
ATOM 2319 C CA . SER A 1 297 ? 0.356 -19.262 13.446 1.00 88.38 297 SER A CA 1
ATOM 2320 C C . SER A 1 297 ? 0.357 -17.737 13.288 1.00 88.38 297 SER A C 1
ATOM 2322 O O . SER A 1 297 ? 0.778 -17.183 12.273 1.00 88.38 297 SER A O 1
ATOM 2324 N N . TRP A 1 298 ? -0.213 -17.033 14.268 1.00 90.12 298 TRP A N 1
ATOM 2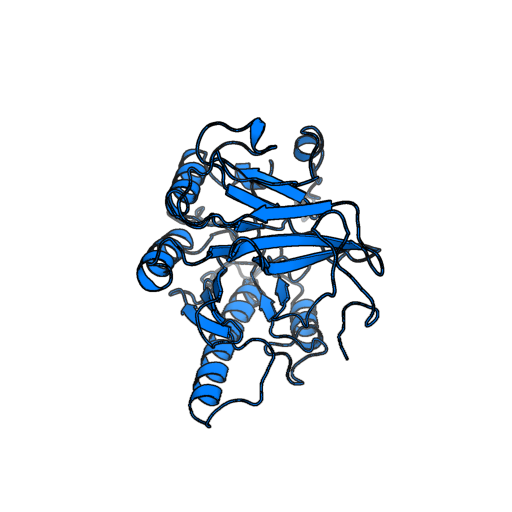325 C CA . TRP A 1 298 ? -0.003 -15.591 14.394 1.00 90.12 298 TRP A CA 1
ATOM 2326 C C . TRP A 1 298 ? 1.395 -15.336 14.953 1.00 90.12 298 TRP A C 1
ATOM 2328 O O . TRP A 1 298 ? 1.868 -16.116 15.779 1.00 90.12 298 TRP A O 1
ATOM 2338 N N . GLY A 1 299 ? 2.053 -14.293 14.457 1.00 88.25 299 GLY A N 1
ATOM 2339 C CA . GLY A 1 299 ? 3.283 -13.762 15.033 1.00 88.25 299 GLY A CA 1
ATOM 2340 C C . GLY A 1 299 ? 2.995 -12.716 16.110 1.00 88.25 299 GLY A C 1
ATOM 2341 O O . GLY A 1 299 ? 1.840 -12.454 16.447 1.00 88.25 299 GLY A O 1
ATOM 2342 N N . ASP A 1 300 ? 4.059 -12.087 16.601 1.00 87.12 300 ASP A N 1
ATOM 2343 C CA . ASP A 1 300 ? 4.003 -11.174 17.755 1.00 87.12 300 ASP A CA 1
ATOM 2344 C C . ASP A 1 300 ? 3.595 -9.737 17.398 1.00 87.12 300 ASP A C 1
ATOM 2346 O O . ASP A 1 300 ? 3.402 -8.890 18.269 1.00 87.12 300 ASP A O 1
ATOM 2350 N N . ILE A 1 301 ? 3.450 -9.450 16.104 1.00 86.69 301 ILE A N 1
ATOM 2351 C CA . ILE A 1 301 ? 3.108 -8.119 15.614 1.00 86.69 301 ILE A CA 1
ATOM 2352 C C . ILE A 1 301 ? 1.627 -8.084 15.294 1.00 86.69 301 ILE A C 1
ATOM 2354 O O . ILE A 1 301 ? 1.157 -8.749 14.368 1.00 86.69 301 ILE A O 1
ATOM 2358 N N . ALA A 1 302 ? 0.895 -7.268 16.038 1.00 87.50 302 ALA A N 1
ATOM 2359 C CA . ALA A 1 302 ? -0.485 -6.963 15.742 1.00 87.50 302 ALA A CA 1
ATOM 2360 C C . ALA A 1 302 ? -0.816 -5.548 16.216 1.00 87.50 302 ALA A C 1
ATOM 2362 O O . ALA A 1 302 ? -0.185 -5.001 17.116 1.00 87.50 302 ALA A O 1
ATOM 2363 N N . GLY A 1 303 ? -1.811 -4.944 15.593 1.00 84.75 303 GLY A N 1
ATOM 2364 C CA . GLY A 1 303 ? -2.266 -3.620 15.961 1.00 84.75 303 GLY A CA 1
ATOM 2365 C C . GLY A 1 303 ? -3.625 -3.343 15.360 1.00 84.75 303 GLY A C 1
ATOM 2366 O O . GLY A 1 303 ? -3.988 -3.860 14.300 1.00 84.75 303 GLY A O 1
ATOM 2367 N N . ASN A 1 304 ? -4.400 -2.525 16.047 1.00 82.75 304 ASN A N 1
ATOM 2368 C CA . ASN A 1 304 ? -5.561 -1.885 15.478 1.00 82.75 304 ASN A CA 1
ATOM 2369 C C . ASN A 1 304 ? -5.463 -0.374 15.657 1.00 82.75 304 ASN A C 1
ATOM 2371 O O . ASN A 1 304 ? -4.820 0.116 16.581 1.00 82.75 304 ASN A O 1
ATOM 2375 N N . VAL A 1 305 ? -6.051 0.337 14.705 1.00 81.19 305 VAL A N 1
ATOM 2376 C CA . VAL A 1 305 ? -6.217 1.785 14.735 1.00 81.19 305 VAL A CA 1
ATOM 2377 C C . VAL A 1 305 ? -7.689 2.062 14.511 1.00 81.19 305 VAL A C 1
ATOM 2379 O O . VAL A 1 305 ? -8.285 1.588 13.534 1.00 81.19 305 VAL A O 1
ATOM 2382 N N . THR A 1 306 ? -8.272 2.847 15.409 1.00 78.75 306 THR A N 1
ATOM 2383 C CA . THR A 1 306 ? -9.608 3.393 15.194 1.00 78.75 306 THR A CA 1
ATOM 2384 C C . THR A 1 306 ? -9.497 4.590 14.258 1.00 78.75 306 THR A C 1
ATOM 2386 O O . THR A 1 306 ? -8.915 5.621 14.584 1.00 78.75 306 THR A O 1
ATOM 2389 N N . LEU A 1 307 ? -10.069 4.450 13.065 1.00 72.00 307 LEU A N 1
ATOM 2390 C CA . LEU A 1 307 ? -10.229 5.515 12.083 1.00 72.00 307 LEU A CA 1
ATOM 2391 C C . LEU A 1 307 ? -11.456 6.346 12.486 1.00 72.00 307 LEU A C 1
ATOM 2393 O O . LEU A 1 307 ? -12.529 6.258 11.878 1.00 72.00 307 LEU A O 1
ATOM 2397 N N . SER A 1 308 ? -11.325 7.082 13.589 1.00 59.31 308 SER A N 1
ATOM 2398 C CA . SER A 1 308 ? -12.359 7.977 14.109 1.00 59.31 308 SER A CA 1
ATOM 2399 C C . SER A 1 308 ? -12.751 9.005 13.053 1.00 59.31 308 SER A C 1
ATOM 2401 O O . SER A 1 308 ? -11.899 9.525 12.341 1.00 59.31 308 SER A O 1
ATOM 2403 N N . ARG A 1 309 ? -14.042 9.337 12.963 1.00 53.56 309 ARG A N 1
ATOM 2404 C CA . ARG A 1 309 ? -14.523 10.427 12.107 1.00 53.56 309 ARG A CA 1
ATOM 2405 C C . ARG A 1 309 ? -14.201 11.770 12.767 1.00 53.56 309 ARG A C 1
ATOM 2407 O O . ARG A 1 309 ? -14.863 12.137 13.731 1.00 53.56 309 ARG A O 1
ATOM 2414 N N . GLY A 1 310 ? -13.240 12.515 12.221 1.00 44.03 310 GLY A N 1
ATOM 2415 C CA . GLY A 1 310 ? -13.125 13.959 12.466 1.00 44.03 310 GLY A CA 1
ATOM 2416 C C . GLY A 1 310 ? -12.553 14.389 13.819 1.00 44.03 310 GLY A C 1
ATOM 2417 O O . GLY A 1 310 ? -12.887 15.473 14.289 1.00 44.03 310 GLY A O 1
ATOM 2418 N N . THR A 1 311 ? -11.687 13.593 14.440 1.00 37.06 311 THR A N 1
ATOM 2419 C CA . THR A 1 311 ? -10.930 14.024 15.625 1.00 37.06 311 THR A CA 1
ATOM 2420 C C . THR A 1 311 ? -9.461 14.200 15.284 1.00 37.06 311 THR A C 1
ATOM 2422 O O . THR A 1 311 ? -8.925 13.460 14.462 1.00 37.06 311 THR A O 1
ATOM 2425 N N . ASP A 1 312 ? -8.844 15.190 15.930 1.00 45.44 312 ASP A N 1
ATOM 2426 C CA . ASP A 1 312 ? -7.405 15.439 15.968 1.00 45.44 312 ASP A CA 1
ATOM 2427 C C . ASP A 1 312 ? -6.616 14.120 15.883 1.00 45.44 312 ASP A C 1
ATOM 2429 O O . ASP A 1 312 ? -6.879 13.193 16.652 1.00 45.44 312 ASP A O 1
ATOM 2433 N N . SER A 1 313 ? -5.664 14.008 14.953 1.00 48.00 313 SER A N 1
ATOM 2434 C CA . SER A 1 313 ? -4.828 12.802 14.801 1.00 48.00 313 SER A CA 1
ATOM 2435 C C . SER A 1 313 ? -4.033 12.469 16.077 1.00 48.00 313 SER A C 1
ATOM 2437 O O . SER A 1 313 ? -3.427 11.402 16.187 1.00 48.00 313 SER A O 1
ATOM 2439 N N . ASN A 1 314 ? -4.010 13.385 17.051 1.00 42.50 314 ASN A N 1
ATOM 2440 C CA . ASN A 1 314 ? -3.485 13.191 18.403 1.00 42.50 314 ASN A CA 1
ATOM 2441 C C . ASN A 1 314 ? -4.407 12.366 19.329 1.00 42.50 314 ASN A C 1
ATOM 2443 O O . ASN A 1 314 ? -3.947 11.908 20.368 1.00 42.50 314 ASN A O 1
ATOM 2447 N N . ALA A 1 315 ? -5.682 12.165 18.978 1.00 41.34 315 ALA A N 1
ATOM 2448 C CA . ALA A 1 315 ? -6.677 11.420 19.762 1.00 41.34 315 ALA A CA 1
ATOM 2449 C C . ALA A 1 315 ? -6.935 9.997 19.226 1.00 41.34 315 ALA A C 1
ATOM 2451 O O . ALA A 1 315 ? -7.949 9.379 19.551 1.00 41.34 315 ALA A O 1
ATOM 2452 N N . VAL A 1 316 ? -6.057 9.492 18.357 1.00 54.75 316 VAL A N 1
ATOM 2453 C CA . VAL A 1 316 ? -6.185 8.144 17.800 1.00 54.75 316 VAL A CA 1
ATOM 2454 C C . VAL A 1 316 ? -5.830 7.132 18.883 1.00 54.75 316 VAL A C 1
ATOM 2456 O O . VAL A 1 316 ? -4.687 7.067 19.323 1.00 54.75 316 VAL A O 1
ATOM 2459 N N . GLU A 1 317 ? -6.814 6.341 19.309 1.00 55.78 317 GLU A N 1
ATOM 2460 C CA . GLU A 1 317 ? -6.554 5.146 20.106 1.00 55.78 317 GLU A CA 1
ATOM 2461 C C . GLU A 1 317 ? -5.949 4.073 19.195 1.00 55.78 317 GLU A C 1
ATOM 2463 O O . GLU A 1 317 ? -6.578 3.620 18.228 1.00 55.78 317 GLU A O 1
ATOM 2468 N N . ASP A 1 318 ? -4.717 3.678 19.507 1.00 61.66 318 ASP A N 1
ATOM 2469 C CA . ASP A 1 318 ? -4.028 2.563 18.876 1.00 61.66 318 ASP A CA 1
ATOM 2470 C C . ASP A 1 318 ? -3.410 1.639 19.927 1.00 61.66 318 ASP A C 1
ATOM 2472 O O . ASP A 1 318 ? -3.167 2.021 21.073 1.00 61.66 318 ASP A O 1
ATOM 2476 N N . ASN A 1 319 ? -3.189 0.389 19.535 1.00 60.59 319 ASN A N 1
ATOM 2477 C CA . ASN A 1 319 ? -2.485 -0.594 20.352 1.00 60.59 319 ASN A CA 1
ATOM 2478 C C . ASN A 1 319 ? -1.359 -1.281 19.570 1.00 60.59 319 ASN A C 1
ATOM 2480 O O . ASN A 1 319 ? -1.153 -2.487 19.701 1.00 60.59 319 ASN A O 1
ATOM 2484 N N . TRP A 1 320 ? -0.675 -0.534 18.702 1.00 68.00 320 TRP A N 1
ATOM 2485 C CA . TRP A 1 320 ? 0.341 -1.084 17.809 1.00 68.00 320 TRP A CA 1
ATOM 2486 C C . TRP A 1 320 ? 1.558 -1.583 18.593 1.00 68.00 320 TRP A C 1
ATOM 2488 O O . TRP A 1 320 ? 2.250 -0.811 19.251 1.00 68.00 320 TRP A O 1
ATOM 2498 N N . THR A 1 321 ? 1.839 -2.888 18.519 1.00 53.69 321 THR A N 1
ATOM 2499 C CA . THR A 1 321 ? 2.856 -3.532 19.368 1.00 53.69 321 THR A CA 1
ATOM 2500 C C . THR A 1 321 ? 4.255 -3.645 18.751 1.00 53.69 321 THR A C 1
ATOM 2502 O O . THR A 1 321 ? 5.003 -4.535 19.147 1.00 53.69 321 THR A O 1
ATOM 2505 N N . SER A 1 322 ? 4.676 -2.788 17.807 1.00 47.91 322 SER A N 1
ATOM 2506 C CA . SER A 1 322 ? 6.027 -2.944 17.225 1.00 47.91 322 SER A CA 1
ATOM 2507 C C . SER A 1 322 ? 6.783 -1.654 16.892 1.00 47.91 322 SER A C 1
ATOM 2509 O O . SER A 1 322 ? 6.766 -1.187 15.758 1.00 47.91 322 SER A O 1
ATOM 2511 N N . LEU A 1 323 ? 7.570 -1.151 17.842 1.00 48.50 323 LEU A N 1
ATOM 2512 C CA . LEU A 1 323 ? 9.020 -1.389 17.869 1.00 48.50 323 LEU A CA 1
ATOM 2513 C C . LEU A 1 323 ? 9.684 -0.667 19.042 1.00 48.50 323 LEU A C 1
ATOM 2515 O O . LEU A 1 323 ? 9.347 0.469 19.362 1.00 48.50 323 LEU A O 1
ATOM 2519 N N . ASP A 1 324 ? 10.710 -1.321 19.582 1.00 37.09 324 ASP A N 1
ATOM 2520 C CA . ASP A 1 324 ? 11.786 -0.691 20.337 1.00 37.09 324 ASP A CA 1
ATOM 2521 C C . ASP A 1 324 ? 12.701 0.062 19.345 1.00 37.09 324 ASP A C 1
ATOM 2523 O O . ASP A 1 324 ? 13.078 -0.471 18.295 1.00 37.09 324 ASP A O 1
ATOM 2527 N N . ALA A 1 325 ? 13.057 1.314 19.641 1.00 36.44 325 ALA A N 1
ATOM 2528 C CA . ALA A 1 325 ? 13.709 2.244 18.703 1.00 36.44 325 ALA A CA 1
ATOM 2529 C C . ALA A 1 325 ? 15.102 1.790 18.193 1.00 36.44 325 ALA A C 1
ATOM 2531 O O . ALA A 1 325 ? 15.678 2.407 17.291 1.00 36.44 325 ALA A O 1
ATOM 2532 N N . ALA A 1 326 ? 15.663 0.716 18.758 1.00 33.06 326 ALA A N 1
ATOM 2533 C CA . ALA A 1 326 ? 16.978 0.180 18.419 1.00 33.06 326 ALA A CA 1
ATOM 2534 C C . ALA A 1 326 ? 17.008 -0.644 17.113 1.00 33.06 326 ALA A C 1
ATOM 2536 O O . ALA A 1 326 ? 18.023 -0.616 16.413 1.00 33.06 326 ALA A O 1
ATOM 2537 N N . GLU A 1 327 ? 15.921 -1.329 16.732 1.00 37.78 327 GLU A N 1
ATOM 2538 C CA . GLU A 1 327 ? 15.928 -2.207 15.543 1.00 37.78 327 GLU A CA 1
ATOM 2539 C C . GLU A 1 327 ? 15.866 -1.445 14.210 1.00 37.78 327 GLU A C 1
ATOM 2541 O O . GLU A 1 327 ? 16.358 -1.932 13.193 1.00 37.78 327 GLU A O 1
ATOM 2546 N N . VAL A 1 328 ? 15.366 -0.202 14.206 1.00 39.16 328 VAL A N 1
ATOM 2547 C CA . VAL A 1 328 ? 15.392 0.662 13.007 1.00 39.16 328 VAL A CA 1
ATOM 2548 C C . VAL A 1 328 ? 16.832 1.031 12.619 1.00 39.16 328 VAL A C 1
ATOM 2550 O O . VAL A 1 328 ? 17.123 1.232 11.441 1.00 39.16 328 VAL A O 1
ATOM 2553 N N . LYS A 1 329 ? 17.759 1.070 13.589 1.00 33.84 329 LYS A N 1
ATOM 2554 C CA . LYS A 1 329 ? 19.189 1.323 13.339 1.00 33.84 329 LYS A CA 1
ATOM 2555 C C . LYS A 1 329 ? 19.972 0.062 12.963 1.00 33.84 329 LYS A C 1
ATOM 2557 O O . LYS A 1 329 ? 21.008 0.188 12.318 1.00 33.84 329 LYS A O 1
ATOM 2562 N N . SER A 1 330 ? 19.518 -1.127 13.372 1.00 36.25 330 SER A N 1
ATOM 2563 C CA . SER A 1 330 ? 20.247 -2.391 13.178 1.00 36.25 330 SER A CA 1
ATOM 2564 C C . SER A 1 330 ? 19.770 -3.229 11.992 1.00 36.25 330 SER A C 1
ATOM 2566 O O . SER A 1 330 ? 20.473 -4.169 11.623 1.00 36.25 330 SER A O 1
ATOM 2568 N N . ALA A 1 331 ? 18.671 -2.862 11.319 1.00 38.00 331 ALA A N 1
ATOM 2569 C CA . ALA A 1 331 ? 18.262 -3.438 10.030 1.00 38.00 331 ALA A CA 1
ATOM 2570 C C . ALA A 1 331 ? 19.218 -3.072 8.866 1.00 38.00 331 ALA A C 1
ATOM 2572 O O . ALA A 1 331 ? 18.810 -2.961 7.711 1.00 38.00 331 ALA A O 1
ATOM 2573 N N . GLY A 1 332 ? 20.507 -2.887 9.173 1.00 33.50 332 GLY A N 1
ATOM 2574 C CA . GLY A 1 332 ? 21.602 -2.775 8.231 1.00 33.50 332 GLY A CA 1
ATOM 2575 C C . GLY A 1 332 ? 21.748 -4.077 7.460 1.00 33.50 332 GLY A C 1
ATOM 2576 O O . GLY A 1 332 ? 22.509 -4.968 7.831 1.00 33.50 332 GLY A O 1
ATOM 2577 N N . TRP A 1 333 ? 21.027 -4.174 6.351 1.00 33.03 333 TRP A N 1
ATOM 2578 C CA . TRP A 1 333 ? 21.423 -5.070 5.286 1.00 33.03 333 TRP A CA 1
ATOM 2579 C C . TRP A 1 333 ? 22.717 -4.541 4.675 1.00 33.03 333 TRP A C 1
ATOM 2581 O O . TRP A 1 333 ? 22.770 -3.456 4.094 1.00 33.03 333 TRP A O 1
ATOM 2591 N N . HIS A 1 334 ? 23.769 -5.349 4.780 1.00 32.03 334 HIS A N 1
ATOM 2592 C CA . HIS A 1 334 ? 24.850 -5.327 3.814 1.00 32.03 334 HIS A CA 1
ATOM 2593 C C . HIS A 1 334 ? 24.241 -5.676 2.457 1.00 32.03 334 HIS A C 1
ATOM 2595 O O . HIS A 1 334 ? 24.102 -6.851 2.111 1.00 32.03 334 HIS A O 1
ATOM 2601 N N . ALA A 1 335 ? 23.891 -4.656 1.675 1.00 32.12 335 ALA A N 1
ATOM 2602 C CA . ALA A 1 335 ? 23.906 -4.801 0.234 1.00 32.12 335 ALA A CA 1
ATOM 2603 C C . ALA A 1 335 ? 25.274 -5.404 -0.098 1.00 32.12 335 ALA A C 1
ATOM 2605 O O . ALA A 1 335 ? 26.309 -4.760 0.095 1.00 32.12 335 ALA A O 1
ATOM 2606 N N . ARG A 1 336 ? 25.311 -6.669 -0.534 1.00 27.42 336 ARG A N 1
ATOM 2607 C CA . ARG A 1 336 ? 26.458 -7.132 -1.305 1.00 27.42 336 ARG A CA 1
ATOM 2608 C C . ARG A 1 336 ? 26.489 -6.205 -2.504 1.00 27.42 336 ARG A C 1
ATOM 2610 O O . ARG A 1 336 ? 25.681 -6.343 -3.416 1.00 27.42 336 ARG A O 1
ATOM 2617 N N . ALA A 1 337 ? 27.369 -5.215 -2.445 1.00 27.83 337 ALA A N 1
ATOM 2618 C CA . ALA A 1 337 ? 27.746 -4.435 -3.594 1.00 27.83 337 ALA A CA 1
ATOM 2619 C C . ALA A 1 337 ? 28.156 -5.441 -4.675 1.00 27.83 337 ALA A C 1
ATOM 2621 O O . ALA A 1 337 ? 29.238 -6.021 -4.617 1.00 27.83 337 ALA A O 1
ATOM 2622 N N . HIS A 1 338 ? 27.292 -5.672 -5.662 1.00 32.34 338 HIS A N 1
ATOM 2623 C CA . HIS A 1 338 ? 27.689 -6.262 -6.936 1.00 32.34 338 HIS A CA 1
ATOM 2624 C C . HIS A 1 338 ? 28.467 -5.204 -7.731 1.00 32.34 338 HIS A C 1
ATOM 2626 O O . HIS A 1 338 ? 28.067 -4.764 -8.803 1.00 32.34 338 HIS A O 1
ATOM 2632 N N . GLY A 1 339 ? 29.573 -4.762 -7.132 1.00 29.03 339 GLY A N 1
ATOM 2633 C CA . GLY A 1 339 ? 30.460 -3.709 -7.600 1.00 29.03 339 GLY A CA 1
ATOM 2634 C C . GLY A 1 339 ? 31.936 -4.098 -7.528 1.00 29.03 339 GLY A C 1
ATOM 2635 O O . GLY A 1 339 ? 32.778 -3.212 -7.600 1.00 29.03 339 GLY A O 1
ATOM 2636 N N . GLU A 1 340 ? 32.276 -5.389 -7.412 1.00 27.41 340 GLU A N 1
ATOM 2637 C CA . GLU A 1 340 ? 33.667 -5.846 -7.519 1.00 27.41 340 GLU A CA 1
ATOM 2638 C C . GLU A 1 340 ? 33.842 -7.033 -8.490 1.00 27.41 340 GLU A C 1
ATOM 2640 O O . GLU A 1 340 ? 33.289 -8.118 -8.324 1.00 27.41 340 GLU A O 1
ATOM 2645 N N . SER A 1 341 ? 34.697 -6.785 -9.489 1.00 28.22 341 SER A N 1
ATOM 2646 C CA . SER A 1 341 ? 35.293 -7.673 -10.503 1.00 28.22 341 SER A CA 1
ATOM 2647 C C . SER A 1 341 ? 34.473 -8.056 -11.751 1.00 28.22 341 SER A C 1
ATOM 2649 O O . SER A 1 341 ? 34.109 -9.201 -11.982 1.00 28.22 341 SER A O 1
ATOM 2651 N N . LEU A 1 342 ? 34.366 -7.102 -12.682 1.00 28.19 342 LEU A N 1
ATOM 2652 C CA . LEU A 1 342 ? 34.690 -7.375 -14.091 1.00 28.19 342 LEU A CA 1
ATOM 2653 C C . LEU A 1 342 ? 36.008 -6.663 -14.426 1.00 28.19 342 LEU A C 1
ATOM 2655 O O . LEU A 1 342 ? 36.044 -5.608 -15.055 1.00 28.19 342 LEU A O 1
ATOM 2659 N N . LYS A 1 343 ? 37.103 -7.234 -13.919 1.00 30.69 343 LYS A N 1
ATOM 2660 C CA . LYS A 1 343 ? 38.466 -7.024 -14.417 1.00 30.69 343 LYS A CA 1
ATOM 2661 C C . LYS A 1 343 ? 39.191 -8.368 -14.399 1.00 30.69 343 LYS A C 1
ATOM 2663 O O . LYS A 1 343 ? 39.850 -8.701 -13.420 1.00 30.69 343 LYS A O 1
ATOM 2668 N N . SER A 1 344 ? 39.044 -9.104 -15.493 1.00 33.88 344 SER A N 1
ATOM 2669 C CA . SER A 1 344 ? 40.099 -9.904 -16.124 1.00 33.88 344 SER A CA 1
ATOM 2670 C C . SER A 1 344 ? 39.683 -10.185 -17.556 1.00 33.88 344 SER A C 1
ATOM 2672 O O . SER A 1 344 ? 38.595 -10.790 -17.702 1.00 33.88 344 SER A O 1
#